Protein AF-A0A7X7JVY1-F1 (afdb_monomer_lite)

Structure (mmCIF, N/CA/C/O backbone):
data_AF-A0A7X7JVY1-F1
#
_entry.id   AF-A0A7X7JVY1-F1
#
loop_
_atom_site.group_PDB
_atom_site.id
_atom_site.type_symbol
_atom_site.label_atom_id
_atom_site.label_alt_id
_atom_site.label_comp_id
_atom_site.label_asym_id
_atom_site.label_entity_id
_atom_site.label_seq_id
_atom_site.pdbx_PDB_ins_code
_atom_site.Cartn_x
_atom_site.Cartn_y
_atom_site.Cartn_z
_atom_site.occupancy
_atom_site.B_iso_or_equiv
_atom_site.auth_seq_id
_atom_site.auth_comp_id
_atom_site.auth_asym_id
_atom_site.auth_atom_id
_atom_site.pdbx_PDB_model_num
ATOM 1 N N . GLY A 1 1 ? -0.517 3.832 10.260 1.00 40.47 1 GLY A N 1
ATOM 2 C CA . GLY A 1 1 ? 0.066 2.645 9.622 1.00 40.47 1 GLY A CA 1
ATOM 3 C C . GLY A 1 1 ? 1.348 3.007 8.908 1.00 40.47 1 GLY A C 1
ATOM 4 O O . GLY A 1 1 ? 1.269 3.606 7.852 1.00 40.47 1 GLY A O 1
ATOM 5 N N . ILE A 1 2 ? 2.499 2.665 9.489 1.00 31.34 2 ILE A N 1
ATOM 6 C CA . ILE A 1 2 ? 3.766 2.409 8.788 1.00 31.34 2 ILE A CA 1
ATOM 7 C C . ILE A 1 2 ? 4.449 1.320 9.622 1.00 31.34 2 ILE A C 1
ATOM 9 O O . ILE A 1 2 ? 4.746 1.550 10.792 1.00 31.34 2 ILE A O 1
ATOM 13 N N . VAL A 1 3 ? 4.689 0.136 9.056 1.00 37.19 3 VAL A N 1
ATOM 14 C CA . VAL A 1 3 ? 5.608 -0.836 9.668 1.00 37.19 3 VAL A CA 1
ATOM 15 C C . VAL A 1 3 ? 7.015 -0.399 9.269 1.00 37.19 3 VAL A C 1
ATOM 17 O O . VAL A 1 3 ? 7.522 -0.791 8.224 1.00 37.19 3 VAL A O 1
ATOM 20 N N . SER A 1 4 ? 7.607 0.518 10.041 1.00 38.03 4 SER A N 1
ATOM 21 C CA . SER A 1 4 ? 8.815 1.248 9.621 1.00 38.03 4 SER A CA 1
ATOM 22 C C . SER A 1 4 ? 10.142 0.557 9.955 1.00 38.03 4 SER A C 1
ATOM 24 O O . SER A 1 4 ? 11.195 1.164 9.769 1.00 38.03 4 SER A O 1
ATOM 26 N N . SER A 1 5 ? 10.167 -0.680 10.462 1.00 35.66 5 SER A N 1
ATOM 27 C CA . SER A 1 5 ? 11.439 -1.406 10.581 1.00 35.66 5 SER A CA 1
ATOM 28 C C . SER A 1 5 ? 11.255 -2.916 10.675 1.00 35.66 5 SER A C 1
ATOM 30 O O . SER A 1 5 ? 10.315 -3.413 11.294 1.00 35.66 5 SER A O 1
ATOM 32 N N . GLY A 1 6 ? 12.177 -3.643 10.043 1.00 38.41 6 GLY A N 1
ATOM 33 C CA . GLY A 1 6 ? 12.124 -5.081 9.783 1.00 38.41 6 GLY A CA 1
ATOM 34 C C . GLY A 1 6 ? 12.185 -6.029 10.986 1.00 38.41 6 GLY A C 1
ATOM 35 O O . GLY A 1 6 ? 12.577 -7.174 10.784 1.00 38.41 6 GLY A O 1
ATOM 36 N N . THR A 1 7 ? 11.811 -5.628 12.205 1.00 37.91 7 THR A N 1
ATOM 37 C CA . THR A 1 7 ? 11.879 -6.527 13.376 1.00 37.91 7 THR A CA 1
ATOM 38 C C . THR A 1 7 ? 10.780 -6.389 14.434 1.00 37.91 7 THR A C 1
ATOM 40 O O . THR A 1 7 ? 10.932 -7.000 15.483 1.00 37.91 7 THR A O 1
ATOM 43 N N . SER A 1 8 ? 9.666 -5.683 14.209 1.00 37.69 8 SER A N 1
ATOM 44 C CA . SER A 1 8 ? 8.437 -5.930 14.992 1.00 37.69 8 SER A CA 1
ATOM 45 C C . SER A 1 8 ? 7.241 -5.175 14.411 1.00 37.69 8 SER A C 1
ATOM 47 O O . SER A 1 8 ? 7.249 -3.948 14.407 1.00 37.69 8 SER A O 1
ATOM 49 N N . SER A 1 9 ? 6.178 -5.879 14.007 1.00 41.97 9 SER A N 1
ATOM 50 C CA . SER A 1 9 ? 4.822 -5.336 14.162 1.00 41.97 9 SER A CA 1
ATOM 51 C C . SER A 1 9 ? 4.471 -5.531 15.633 1.00 41.97 9 SER A C 1
ATOM 53 O O . SER A 1 9 ? 3.833 -6.499 16.019 1.00 41.97 9 SER A O 1
ATOM 55 N N . LYS A 1 10 ? 5.040 -4.694 16.497 1.00 49.25 10 LYS A N 1
ATOM 56 C CA . LYS A 1 10 ? 4.430 -4.465 17.799 1.00 49.25 10 LYS A CA 1
ATOM 57 C C . LYS A 1 10 ? 3.834 -3.083 17.680 1.00 49.25 10 LYS A C 1
ATOM 59 O O . LYS A 1 10 ? 4.540 -2.139 17.321 1.00 49.25 10 LYS A O 1
ATOM 64 N N . GLN A 1 11 ? 2.518 -3.012 17.854 1.00 55.94 11 GLN A N 1
ATOM 65 C CA . GLN A 1 11 ? 1.847 -1.749 18.123 1.00 55.94 11 GLN A CA 1
ATOM 66 C C . GLN A 1 11 ? 2.699 -1.023 19.172 1.00 55.94 11 GLN A C 1
ATOM 68 O O . GLN A 1 11 ? 3.235 -1.668 20.072 1.00 55.94 11 GLN A O 1
ATOM 73 N N . LEU A 1 12 ? 2.958 0.267 18.972 1.00 59.03 12 LEU A N 1
ATOM 74 C CA . LEU A 1 12 ? 3.752 1.016 19.940 1.00 59.03 12 LEU A CA 1
ATOM 75 C C . LEU A 1 12 ? 3.022 0.951 21.280 1.00 59.03 12 LEU A C 1
ATOM 77 O O . LEU A 1 12 ? 1.842 1.295 21.328 1.00 59.03 12 LEU A O 1
ATOM 81 N N . ASP A 1 13 ? 3.709 0.503 22.330 1.00 63.97 13 ASP A N 1
ATOM 82 C CA . ASP A 1 13 ? 3.093 0.361 23.651 1.00 63.97 13 ASP A CA 1
ATOM 83 C C . ASP A 1 13 ? 2.737 1.744 24.233 1.00 63.97 13 ASP A C 1
ATOM 85 O O . ASP A 1 13 ? 1.763 1.886 24.968 1.00 63.97 13 ASP A O 1
ATOM 89 N N . LYS A 1 14 ? 3.502 2.781 23.859 1.00 67.69 14 LYS A N 1
ATOM 90 C CA . LYS A 1 14 ? 3.282 4.192 24.212 1.00 67.69 14 LYS A CA 1
ATOM 91 C C . LYS A 1 14 ? 3.732 5.147 23.110 1.00 67.69 14 LYS A C 1
ATOM 93 O O . LYS A 1 14 ? 4.577 4.813 22.281 1.00 67.69 14 LYS A O 1
ATOM 98 N N . GLU A 1 15 ? 3.225 6.380 23.142 1.00 67.75 15 GLU A N 1
ATOM 99 C CA . GLU A 1 15 ? 3.558 7.424 22.156 1.00 67.75 15 GLU A CA 1
ATOM 100 C C . GLU A 1 15 ? 5.070 7.708 22.089 1.00 67.75 15 GLU A C 1
ATOM 102 O O . GLU A 1 15 ? 5.623 7.865 21.004 1.00 67.75 15 GLU A O 1
ATOM 107 N N . THR A 1 16 ? 5.769 7.687 23.228 1.00 71.50 16 THR A N 1
ATOM 108 C CA . THR A 1 16 ? 7.225 7.928 23.290 1.00 71.50 16 THR A CA 1
ATOM 109 C C . THR A 1 16 ? 8.072 6.809 22.681 1.00 71.50 16 THR A C 1
ATOM 111 O O . THR A 1 16 ? 9.245 7.035 22.381 1.00 71.50 16 THR A O 1
ATOM 114 N N . ASP A 1 17 ? 7.492 5.630 22.435 1.00 69.62 17 ASP A N 1
ATOM 115 C CA . ASP A 1 17 ? 8.165 4.552 21.706 1.00 69.62 17 ASP A CA 1
ATOM 116 C C . ASP A 1 17 ? 8.138 4.790 20.190 1.00 69.62 17 ASP A C 1
ATOM 118 O O . ASP A 1 17 ? 8.864 4.121 19.441 1.00 69.62 17 ASP A O 1
ATOM 122 N N . ALA A 1 18 ? 7.331 5.754 19.719 1.00 66.81 18 ALA A N 1
ATOM 123 C CA . ALA A 1 18 ? 7.342 6.185 18.334 1.00 66.81 18 ALA A CA 1
ATOM 124 C C . ALA A 1 18 ? 8.740 6.691 17.982 1.00 66.81 18 ALA A C 1
ATOM 126 O O . ALA A 1 18 ? 9.189 7.761 18.398 1.00 66.81 18 ALA A O 1
ATOM 127 N N . ARG A 1 19 ? 9.456 5.905 17.178 1.00 65.38 19 ARG A N 1
ATOM 128 C CA . ARG A 1 19 ? 10.734 6.346 16.634 1.00 65.38 19 ARG A CA 1
ATOM 129 C C . ARG A 1 19 ? 10.488 7.520 15.704 1.00 65.38 19 ARG A C 1
ATOM 131 O O . ARG A 1 19 ? 9.513 7.535 14.955 1.00 65.38 19 ARG A O 1
ATOM 138 N N . PHE A 1 20 ? 11.420 8.467 15.719 1.00 66.12 20 PHE A N 1
ATOM 139 C CA . PHE A 1 20 ? 11.439 9.555 14.755 1.00 66.12 20 PHE A CA 1
ATOM 140 C C . PHE A 1 20 ? 11.350 8.972 13.340 1.00 66.12 20 PHE A C 1
ATOM 142 O O . PHE A 1 20 ? 12.279 8.306 12.874 1.00 66.12 20 PHE A O 1
ATOM 149 N N . VAL A 1 21 ? 10.218 9.196 12.667 1.00 61.41 21 VAL A N 1
ATOM 150 C CA . VAL A 1 21 ? 10.079 8.891 11.245 1.00 61.41 21 VAL A CA 1
ATOM 151 C C . VAL A 1 21 ? 11.003 9.869 10.540 1.00 61.41 21 VAL A C 1
ATOM 153 O O . VAL A 1 21 ? 10.726 11.065 10.476 1.00 61.41 21 VAL A O 1
ATOM 156 N N . GLY A 1 22 ? 12.164 9.368 10.118 1.00 57.94 22 GLY A N 1
ATOM 157 C CA . GLY A 1 22 ? 13.239 10.188 9.587 1.00 57.94 22 GLY A CA 1
ATOM 158 C C . GLY A 1 22 ? 12.740 11.051 8.438 1.00 57.94 22 GLY A C 1
ATOM 159 O O . GLY A 1 22 ? 12.529 10.538 7.343 1.00 57.94 22 GLY A O 1
ATOM 160 N N . TYR A 1 23 ? 12.606 12.359 8.666 1.00 58.75 23 TYR A N 1
ATOM 161 C CA . TYR A 1 23 ? 12.267 13.336 7.624 1.00 58.75 23 TYR A CA 1
ATOM 162 C C . TYR A 1 23 ? 13.183 13.174 6.395 1.00 58.75 23 TYR A C 1
ATOM 164 O O . TYR A 1 23 ? 12.730 13.225 5.258 1.00 58.75 23 TYR A O 1
ATOM 172 N N . PHE A 1 24 ? 14.461 12.847 6.621 1.00 63.84 24 PHE A N 1
ATOM 173 C CA . PHE A 1 24 ? 15.427 12.533 5.565 1.00 63.84 24 PHE A CA 1
ATOM 174 C C . PHE A 1 24 ? 15.115 11.263 4.761 1.00 63.84 24 PHE A C 1
ATOM 176 O O . PHE A 1 24 ? 15.440 11.219 3.581 1.00 63.84 24 PHE A O 1
ATOM 183 N N . GLY A 1 25 ? 14.488 10.248 5.361 1.00 70.31 25 GLY A N 1
ATOM 184 C CA . GLY A 1 25 ? 14.064 9.037 4.652 1.00 70.31 25 GLY A CA 1
ATOM 185 C C . GLY A 1 25 ? 12.946 9.338 3.657 1.00 70.31 25 GLY A C 1
ATOM 186 O O . GLY A 1 25 ? 13.073 9.014 2.482 1.00 70.31 25 GLY A O 1
ATOM 187 N N . ALA A 1 26 ? 11.918 10.070 4.100 1.00 71.56 26 ALA A N 1
ATOM 188 C CA . ALA A 1 26 ? 10.836 10.533 3.227 1.00 71.56 26 ALA A CA 1
ATOM 189 C C . ALA A 1 26 ? 11.346 11.475 2.119 1.00 71.56 26 ALA A C 1
ATOM 191 O O . ALA A 1 26 ? 10.926 11.374 0.968 1.00 71.56 26 ALA A O 1
ATOM 192 N N . VAL A 1 27 ? 12.299 12.361 2.437 1.00 79.19 27 VAL A N 1
ATOM 193 C CA . VAL A 1 27 ? 12.978 13.196 1.432 1.00 79.19 27 VAL A CA 1
ATOM 194 C C . VAL A 1 27 ? 13.776 12.336 0.446 1.00 79.19 27 VAL A C 1
ATOM 196 O O . VAL A 1 27 ? 13.723 12.595 -0.751 1.00 79.19 27 VAL A O 1
ATOM 199 N N . GLY A 1 28 ? 14.480 11.301 0.911 1.00 80.38 28 GLY A N 1
ATOM 200 C CA . GLY A 1 28 ? 15.222 10.367 0.059 1.00 80.38 28 GLY A CA 1
ATOM 201 C C . GLY A 1 28 ? 14.322 9.607 -0.919 1.00 80.38 28 GLY A C 1
ATOM 202 O O . GLY A 1 28 ? 14.618 9.559 -2.112 1.00 80.38 28 GLY A O 1
ATOM 203 N N . GLU A 1 29 ? 13.187 9.086 -0.448 1.00 78.25 29 GLU A N 1
ATOM 204 C CA . GLU A 1 29 ? 12.165 8.469 -1.306 1.00 78.25 29 GLU A CA 1
ATOM 205 C C . GLU A 1 29 ? 11.572 9.481 -2.300 1.00 78.25 29 GLU A C 1
ATOM 207 O O . GLU A 1 29 ? 11.398 9.173 -3.482 1.00 78.25 29 GLU A O 1
ATOM 212 N N . GLY A 1 30 ? 11.338 10.721 -1.859 1.00 82.88 30 GLY A N 1
ATOM 213 C CA . GLY A 1 30 ? 10.898 11.817 -2.723 1.00 82.88 30 GLY A CA 1
ATOM 214 C C . GLY A 1 30 ? 11.905 12.161 -3.825 1.00 82.88 30 GLY A C 1
ATOM 215 O O . GLY A 1 30 ? 11.515 12.370 -4.974 1.00 82.88 30 GLY A O 1
ATOM 216 N N . LEU A 1 31 ? 13.204 12.163 -3.514 1.00 86.38 31 LEU A N 1
ATOM 217 C CA . LEU A 1 31 ? 14.273 12.380 -4.494 1.00 86.38 31 LEU A CA 1
ATOM 218 C C . LEU A 1 31 ? 14.367 11.233 -5.503 1.00 86.38 31 LEU A C 1
ATOM 220 O O . LEU A 1 31 ? 14.551 11.490 -6.693 1.00 86.38 31 LEU A O 1
ATOM 224 N N . LEU A 1 32 ? 14.197 9.983 -5.059 1.00 86.12 32 LEU A N 1
ATOM 225 C CA . LEU A 1 32 ? 14.128 8.829 -5.959 1.00 86.12 32 LEU A CA 1
ATOM 226 C C . LEU A 1 32 ? 12.926 8.939 -6.907 1.00 86.12 32 LEU A C 1
ATOM 228 O O . LEU A 1 32 ? 13.068 8.698 -8.107 1.00 86.12 32 LEU A O 1
ATOM 232 N N . SER A 1 33 ? 11.762 9.343 -6.392 1.00 88.31 33 SER A N 1
ATOM 233 C CA . SER A 1 33 ? 10.562 9.581 -7.201 1.00 88.31 33 SER A CA 1
ATOM 234 C C . SER A 1 33 ? 10.798 10.672 -8.248 1.00 88.31 33 SER A C 1
ATOM 236 O O . SER A 1 33 ? 10.562 10.457 -9.437 1.00 88.31 33 SER A O 1
ATOM 238 N N . LEU A 1 34 ? 11.375 11.807 -7.842 1.00 90.44 34 LEU A N 1
ATOM 239 C CA . LEU A 1 34 ? 11.730 12.890 -8.757 1.00 90.44 34 LEU A CA 1
ATOM 240 C C . LEU A 1 34 ? 12.714 12.423 -9.841 1.00 90.44 34 LEU A C 1
ATOM 242 O O . LEU A 1 34 ? 12.491 12.674 -11.024 1.00 90.44 34 LEU A O 1
ATOM 246 N N . GLY A 1 35 ? 13.776 11.711 -9.456 1.00 89.75 35 GLY A N 1
ATOM 247 C CA . GLY A 1 35 ? 14.746 11.146 -10.396 1.00 89.75 35 GLY A CA 1
ATOM 248 C C . GLY A 1 35 ? 14.112 10.152 -11.370 1.00 89.75 35 GLY A C 1
ATOM 249 O O . GLY A 1 35 ? 14.422 10.172 -12.559 1.00 89.75 35 GLY A O 1
ATOM 250 N N . THR A 1 36 ? 13.166 9.341 -10.891 1.00 90.25 36 THR A N 1
ATOM 251 C CA . THR A 1 36 ? 12.394 8.410 -11.723 1.00 90.25 36 THR A CA 1
ATOM 252 C C . THR A 1 36 ? 11.567 9.162 -12.757 1.00 90.25 36 THR A C 1
ATOM 254 O O . THR A 1 36 ? 11.654 8.829 -13.934 1.00 90.25 36 THR A O 1
ATOM 257 N N . ILE A 1 37 ? 10.838 10.211 -12.358 1.00 90.56 37 ILE A N 1
ATOM 258 C CA . ILE A 1 37 ? 10.048 11.053 -13.273 1.00 90.56 37 ILE A CA 1
ATOM 259 C C . ILE A 1 37 ? 10.946 11.677 -14.348 1.00 90.56 37 ILE A C 1
ATOM 261 O O . ILE A 1 37 ? 10.614 11.633 -15.532 1.00 90.56 37 ILE A O 1
ATOM 265 N N . LEU A 1 38 ? 12.103 12.217 -13.957 1.00 90.56 38 LEU A N 1
ATOM 266 C CA . LEU A 1 38 ? 13.062 12.790 -14.903 1.00 90.56 38 LEU A CA 1
ATOM 267 C C . LEU A 1 38 ? 13.581 11.741 -15.894 1.00 90.56 38 LEU A C 1
ATOM 269 O O . LEU A 1 38 ? 13.617 12.012 -17.093 1.00 90.56 38 LEU A O 1
ATOM 273 N N . ALA A 1 39 ? 13.929 10.544 -15.417 1.00 90.75 39 ALA A N 1
ATOM 274 C CA . ALA A 1 39 ? 14.386 9.444 -16.259 1.00 90.75 39 ALA A CA 1
ATOM 275 C C . ALA A 1 39 ? 13.321 9.024 -17.281 1.00 90.75 39 ALA A C 1
ATOM 277 O O . ALA A 1 39 ? 13.615 8.958 -18.472 1.00 90.75 39 ALA A O 1
ATOM 278 N N . VAL A 1 40 ? 12.083 8.793 -16.840 1.00 90.44 40 VAL A N 1
ATOM 279 C CA . VAL A 1 40 ? 11.025 8.235 -17.697 1.00 90.44 40 VAL A CA 1
ATOM 280 C C . VAL A 1 40 ? 10.369 9.263 -18.622 1.00 90.44 40 VAL A C 1
ATOM 282 O O . VAL A 1 40 ? 9.922 8.908 -19.709 1.00 90.44 40 VAL A O 1
ATOM 285 N N . ALA A 1 41 ? 10.321 10.539 -18.226 1.00 86.94 41 ALA A N 1
ATOM 286 C CA . ALA A 1 41 ? 9.726 11.599 -19.039 1.00 86.94 41 ALA A CA 1
ATOM 287 C C . ALA A 1 41 ? 10.775 12.367 -19.856 1.00 86.94 41 ALA A C 1
ATOM 289 O O . ALA A 1 41 ? 10.629 12.529 -21.065 1.00 86.94 41 ALA A O 1
ATOM 290 N N . GLY A 1 42 ? 11.841 12.839 -19.204 1.00 85.06 42 GLY A N 1
ATOM 291 C CA . GLY A 1 42 ? 12.869 13.673 -19.833 1.00 85.06 42 GLY A CA 1
ATOM 292 C C . GLY A 1 42 ? 13.968 12.872 -20.531 1.00 85.06 42 GLY A C 1
ATOM 293 O O . GLY A 1 42 ? 14.457 13.277 -21.585 1.00 85.06 42 GLY A O 1
ATOM 294 N N . GLY A 1 43 ? 14.333 11.711 -19.984 1.00 85.31 43 GLY A N 1
ATOM 295 C CA . GLY A 1 43 ? 15.453 10.903 -20.472 1.00 85.31 43 GLY A CA 1
ATOM 296 C C . GLY A 1 43 ? 15.257 10.271 -21.853 1.00 85.31 43 GLY A C 1
ATOM 297 O O . GLY A 1 43 ? 16.230 9.883 -22.497 1.00 85.31 43 GLY A O 1
ATOM 298 N N . LEU A 1 44 ? 14.021 10.204 -22.359 1.00 85.19 44 LEU A N 1
ATOM 299 C CA . LEU A 1 44 ? 13.728 9.658 -23.691 1.00 85.19 44 LEU A CA 1
ATOM 300 C C . LEU A 1 44 ? 14.137 10.602 -24.835 1.00 85.19 44 LEU A C 1
ATOM 302 O O . LEU A 1 44 ? 14.301 10.153 -25.972 1.00 85.19 44 LEU A O 1
ATOM 306 N N . GLY A 1 45 ? 14.356 11.889 -24.543 1.00 83.00 45 GLY A N 1
ATOM 307 C CA . GLY A 1 45 ? 14.989 12.861 -25.442 1.00 83.00 45 GLY A CA 1
ATOM 308 C C . GLY A 1 45 ? 14.149 13.347 -26.630 1.00 83.00 45 GLY A C 1
ATOM 309 O O . GLY A 1 45 ? 14.529 14.319 -27.275 1.00 83.00 45 GLY A O 1
ATOM 310 N N . SER A 1 46 ? 13.009 12.719 -26.936 1.00 87.06 46 SER A N 1
ATOM 311 C CA . SER A 1 46 ? 12.075 13.199 -27.961 1.00 87.06 46 SER A CA 1
ATOM 312 C C . SER A 1 46 ? 10.645 12.737 -27.692 1.00 87.06 46 SER A C 1
ATOM 314 O O . SER A 1 46 ? 10.429 11.674 -27.109 1.00 87.06 46 SER A O 1
ATOM 316 N N . VAL A 1 47 ? 9.674 13.515 -28.180 1.00 87.56 47 VAL A N 1
ATOM 317 C CA . VAL A 1 47 ? 8.244 13.174 -28.096 1.00 87.56 47 VAL A CA 1
ATOM 318 C C . VAL A 1 47 ? 7.933 11.899 -28.884 1.00 87.56 47 VAL A C 1
ATOM 320 O O . VAL A 1 47 ? 7.250 11.028 -28.367 1.00 87.56 47 VAL A O 1
ATOM 323 N N . ALA A 1 48 ? 8.516 11.727 -30.074 1.00 90.19 48 ALA A N 1
ATOM 324 C CA . ALA A 1 48 ? 8.304 10.528 -30.889 1.00 90.19 48 ALA A CA 1
ATOM 325 C C . ALA A 1 48 ? 8.720 9.237 -30.160 1.00 90.19 48 ALA A C 1
ATOM 327 O O . ALA A 1 48 ? 8.001 8.243 -30.183 1.00 90.19 48 ALA A O 1
ATOM 328 N N . ARG A 1 49 ? 9.864 9.255 -29.458 1.00 86.56 49 ARG A N 1
ATOM 329 C CA . ARG A 1 49 ? 10.306 8.102 -28.656 1.00 86.56 49 ARG A CA 1
ATOM 330 C C . ARG A 1 49 ? 9.409 7.880 -27.442 1.00 86.56 49 ARG A C 1
ATOM 332 O O . ARG A 1 49 ? 9.155 6.738 -27.075 1.00 86.56 49 ARG A O 1
ATOM 339 N N . TRP A 1 50 ? 8.945 8.960 -26.819 1.00 88.56 50 TRP A N 1
ATOM 340 C CA . TRP A 1 50 ? 7.991 8.875 -25.720 1.00 88.56 50 TRP A CA 1
ATOM 341 C C . TRP A 1 50 ? 6.686 8.199 -26.168 1.00 88.56 50 TRP A C 1
ATOM 343 O O . TRP A 1 50 ? 6.231 7.283 -25.495 1.00 88.56 50 TRP A O 1
ATOM 353 N N . GLU A 1 51 ? 6.144 8.562 -27.333 1.00 90.12 51 GLU A N 1
ATOM 354 C CA . GLU A 1 51 ? 4.933 7.947 -27.905 1.00 90.12 51 GLU A CA 1
ATOM 355 C C . GLU A 1 51 ? 5.132 6.470 -28.274 1.00 90.12 51 GLU A C 1
ATOM 357 O O . GLU A 1 51 ? 4.218 5.664 -28.116 1.00 90.12 51 GLU A O 1
ATOM 362 N N . GLU A 1 52 ? 6.330 6.092 -28.723 1.00 88.75 52 GLU A N 1
ATOM 363 C CA . GLU A 1 52 ? 6.670 4.694 -29.006 1.00 88.75 52 GLU A CA 1
ATOM 364 C C . GLU A 1 52 ? 6.678 3.845 -27.723 1.00 88.75 52 GLU A C 1
ATOM 366 O O . GLU A 1 52 ? 6.073 2.772 -27.667 1.00 88.75 52 GLU A O 1
ATOM 371 N N . VAL A 1 53 ? 7.333 4.348 -26.671 1.00 87.81 53 VAL A N 1
ATOM 372 C CA . VAL A 1 53 ? 7.464 3.663 -25.376 1.00 87.81 53 VAL A CA 1
ATOM 373 C C . VAL A 1 53 ? 6.132 3.626 -24.620 1.00 87.81 53 VAL A C 1
ATOM 375 O O . VAL A 1 53 ? 5.793 2.601 -24.030 1.00 87.81 53 VAL A O 1
ATOM 378 N N . TYR A 1 54 ? 5.366 4.716 -24.652 1.00 90.69 54 TYR A N 1
ATOM 379 C CA . TYR A 1 54 ? 4.086 4.880 -23.953 1.00 90.69 54 TYR A CA 1
ATOM 380 C C . TYR A 1 54 ? 2.889 4.807 -24.900 1.00 90.69 54 TYR A C 1
ATOM 382 O O . TYR A 1 54 ? 1.912 5.539 -24.757 1.00 90.69 54 TYR A O 1
ATOM 390 N N . SER A 1 55 ? 2.948 3.879 -25.851 1.00 88.56 55 SER A N 1
ATOM 391 C CA . SER A 1 55 ? 1.878 3.655 -26.828 1.00 88.56 55 SER A CA 1
ATOM 392 C C . SER A 1 55 ? 0.568 3.151 -26.206 1.00 88.56 55 SER A C 1
ATOM 394 O O . SER A 1 55 ? -0.500 3.323 -26.792 1.00 88.56 55 SER A O 1
ATOM 396 N N . ALA A 1 56 ? 0.625 2.551 -25.012 1.00 83.94 56 ALA A N 1
ATOM 397 C CA . ALA A 1 56 ? -0.542 2.103 -24.259 1.00 83.94 56 ALA A CA 1
ATOM 398 C C . ALA A 1 56 ? -0.331 2.225 -22.743 1.00 83.94 56 ALA A C 1
ATOM 400 O O . ALA A 1 56 ? 0.796 2.262 -22.242 1.00 83.94 56 ALA A O 1
ATOM 401 N N . PHE A 1 57 ? -1.437 2.244 -21.995 1.00 77.88 57 PHE A N 1
ATOM 402 C CA . PHE A 1 57 ? -1.400 2.235 -20.534 1.00 77.88 57 PHE A CA 1
ATOM 403 C C . PHE A 1 57 ? -0.671 0.987 -20.009 1.00 77.88 57 PHE A C 1
ATOM 405 O O . PHE A 1 57 ? -0.91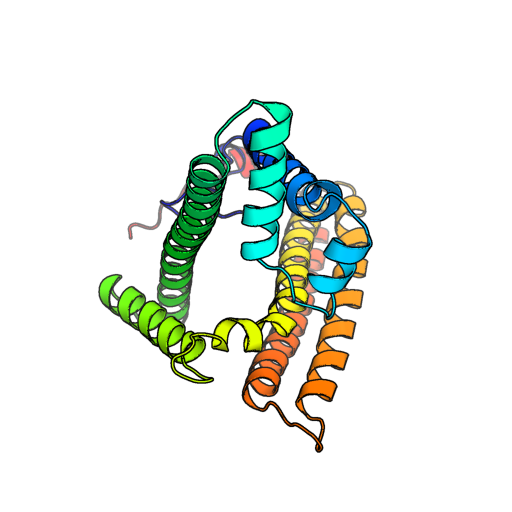9 -0.126 -20.468 1.00 77.88 57 PHE A O 1
ATOM 412 N N . GLY A 1 58 ? 0.233 1.180 -19.044 1.00 75.12 58 GLY A N 1
ATOM 413 C CA . GLY A 1 58 ? 1.046 0.106 -18.460 1.00 75.12 58 GLY A CA 1
ATOM 414 C C . GLY A 1 58 ? 2.340 -0.224 -19.217 1.00 75.12 58 GLY A C 1
ATOM 415 O O . GLY A 1 58 ? 3.096 -1.075 -18.753 1.00 75.12 58 GLY A O 1
ATOM 416 N N . GLN A 1 59 ? 2.627 0.446 -20.340 1.00 80.44 59 GLN A N 1
ATOM 417 C CA . GLN A 1 59 ? 3.878 0.272 -21.088 1.00 80.44 59 GLN A CA 1
ATOM 418 C C . GLN A 1 59 ? 5.046 1.098 -20.514 1.00 80.44 59 GLN A C 1
ATOM 420 O O . GLN A 1 59 ? 4.875 1.967 -19.656 1.00 80.44 59 GLN A O 1
ATOM 425 N N . GLY A 1 60 ? 6.265 0.794 -20.964 1.00 81.50 60 GLY A N 1
ATOM 426 C CA . GLY A 1 60 ? 7.508 1.451 -20.549 1.00 81.50 60 GLY A CA 1
ATOM 427 C C . GLY A 1 60 ? 8.159 0.814 -19.319 1.00 81.50 60 GLY A C 1
ATOM 428 O O . GLY A 1 60 ? 9.303 0.368 -19.402 1.00 81.50 60 GLY A O 1
ATOM 429 N N . GLY A 1 61 ? 7.431 0.704 -18.204 1.00 85.19 61 GLY A N 1
ATOM 430 C CA . GLY A 1 61 ? 7.870 -0.005 -16.992 1.00 85.19 61 GLY A CA 1
ATOM 431 C C . GLY A 1 61 ? 9.323 0.277 -16.567 1.00 85.19 61 GLY A C 1
ATOM 432 O O . GLY A 1 61 ? 9.821 1.399 -16.665 1.00 85.19 61 GLY A O 1
ATOM 433 N N . VAL A 1 62 ? 10.027 -0.767 -16.112 1.00 87.31 62 VAL A N 1
ATOM 434 C CA . VAL A 1 62 ? 11.446 -0.676 -15.709 1.00 87.31 62 VAL A CA 1
ATOM 435 C C . VAL A 1 62 ? 12.359 -0.358 -16.899 1.00 87.31 62 VAL A C 1
ATOM 437 O O . VAL A 1 62 ? 13.358 0.337 -16.735 1.00 87.31 62 VAL A O 1
ATOM 440 N N . ASN A 1 63 ? 12.012 -0.805 -18.107 1.00 87.50 63 ASN A N 1
ATOM 441 C CA . ASN A 1 63 ? 12.839 -0.583 -19.295 1.00 87.50 63 ASN A CA 1
ATOM 442 C C . ASN A 1 63 ? 12.947 0.904 -19.648 1.00 87.50 63 ASN A C 1
ATOM 444 O O . ASN A 1 63 ? 14.047 1.387 -19.902 1.00 87.50 63 ASN A O 1
ATOM 448 N N . ALA A 1 64 ? 11.840 1.647 -19.591 1.00 90.50 64 ALA A N 1
ATOM 449 C CA . ALA A 1 64 ? 11.830 3.089 -19.826 1.00 90.50 64 ALA A CA 1
ATOM 450 C C . ALA A 1 64 ? 12.662 3.845 -18.782 1.00 90.50 64 ALA A C 1
ATOM 452 O O . ALA A 1 64 ? 13.370 4.792 -19.118 1.00 90.50 64 ALA A O 1
ATOM 453 N N . PHE A 1 65 ? 12.622 3.392 -17.526 1.00 91.44 65 PHE A N 1
ATOM 454 C CA . PHE A 1 65 ? 13.450 3.946 -16.458 1.00 91.44 65 PHE A CA 1
ATOM 455 C C . PHE A 1 65 ? 14.948 3.730 -16.720 1.00 91.44 65 PHE A C 1
ATOM 457 O O . PHE A 1 65 ? 15.735 4.671 -16.615 1.00 91.44 65 PHE A O 1
ATOM 464 N N . VAL A 1 66 ? 15.341 2.513 -17.105 1.00 91.81 66 VAL A N 1
ATOM 465 C CA . VAL A 1 66 ? 16.741 2.168 -17.392 1.00 91.81 66 VAL A CA 1
ATOM 466 C C . VAL A 1 66 ? 17.246 2.872 -18.653 1.00 91.81 66 VAL A C 1
ATOM 468 O O . VAL A 1 66 ? 18.345 3.421 -18.638 1.00 91.81 66 VAL A O 1
ATOM 471 N N . GLU A 1 67 ? 16.453 2.898 -19.728 1.00 89.31 67 GLU A N 1
ATOM 472 C CA . GLU A 1 67 ? 16.817 3.564 -20.984 1.00 89.31 67 GLU A CA 1
ATOM 473 C C . GLU A 1 67 ? 16.932 5.080 -20.790 1.00 89.31 67 GLU A C 1
ATOM 475 O O . GLU A 1 67 ? 17.965 5.675 -21.105 1.00 89.31 67 GLU A O 1
ATOM 480 N N . GLY A 1 68 ? 15.888 5.709 -20.247 1.00 90.19 68 GLY A N 1
ATOM 481 C CA . GLY A 1 68 ? 15.841 7.155 -20.076 1.00 90.19 68 GLY A CA 1
ATOM 482 C C . GLY A 1 68 ? 16.843 7.655 -19.037 1.00 90.19 68 GLY A C 1
ATOM 483 O O . GLY A 1 68 ? 17.581 8.607 -19.289 1.00 90.19 68 GLY A O 1
ATOM 484 N N . GLY A 1 69 ? 16.956 6.972 -17.896 1.00 90.88 69 GLY A N 1
ATOM 485 C CA . GLY A 1 69 ? 17.968 7.298 -16.896 1.00 90.88 69 GLY A CA 1
ATOM 486 C C . GLY A 1 69 ? 19.387 7.051 -17.414 1.00 90.88 69 GLY A C 1
ATOM 487 O O . GLY A 1 69 ? 20.284 7.847 -17.140 1.00 90.88 69 GLY A O 1
ATOM 488 N N . GLY A 1 70 ? 19.588 5.999 -18.215 1.00 90.75 70 GLY A N 1
ATOM 489 C CA . GLY A 1 70 ? 20.880 5.675 -18.813 1.00 90.75 70 GLY A CA 1
ATOM 490 C C . GLY A 1 70 ? 21.396 6.801 -19.705 1.00 90.75 70 GLY A C 1
ATOM 491 O O . GLY A 1 70 ? 22.545 7.219 -19.566 1.00 90.75 70 GLY A O 1
ATOM 492 N N . ARG A 1 71 ? 20.513 7.356 -20.542 1.00 88.25 71 ARG A N 1
ATOM 493 C CA . ARG A 1 71 ? 20.806 8.519 -21.394 1.00 88.25 71 ARG A CA 1
ATOM 494 C C . ARG A 1 71 ? 21.089 9.781 -20.585 1.00 88.25 71 ARG A C 1
ATOM 496 O O . ARG A 1 71 ? 22.018 10.510 -20.918 1.00 88.25 71 ARG A O 1
ATOM 503 N N . LEU A 1 72 ? 20.334 10.034 -19.512 1.00 90.19 72 LEU A N 1
ATOM 504 C CA . LEU A 1 72 ? 20.596 11.180 -18.632 1.00 90.19 72 LEU A CA 1
ATOM 505 C C . LEU A 1 72 ? 21.964 11.082 -17.953 1.00 90.19 72 LEU A C 1
ATOM 507 O O . LEU A 1 72 ? 22.668 12.083 -17.855 1.00 90.19 72 LEU A O 1
ATOM 511 N N . MET A 1 73 ? 22.364 9.893 -17.500 1.00 90.25 73 MET A N 1
ATOM 512 C CA . MET A 1 73 ? 23.684 9.686 -16.899 1.00 90.25 73 MET A CA 1
ATOM 513 C C . MET A 1 73 ? 24.805 9.799 -17.937 1.00 90.25 73 MET A C 1
ATOM 515 O O . MET A 1 73 ? 25.848 10.390 -17.656 1.00 90.25 73 MET A O 1
ATOM 519 N N . GLU A 1 74 ? 24.585 9.289 -19.147 1.00 89.75 74 GLU A N 1
ATOM 520 C CA . GLU A 1 74 ? 25.541 9.415 -20.247 1.00 89.75 74 GLU A CA 1
ATOM 521 C C . GLU A 1 74 ? 25.757 10.874 -20.653 1.00 89.75 74 GLU A C 1
ATOM 523 O O . GLU A 1 74 ? 26.892 11.342 -20.697 1.00 89.75 74 GLU A O 1
ATOM 528 N N . GLN A 1 75 ? 24.679 11.623 -20.873 1.00 86.81 75 GLN A N 1
ATOM 529 C CA . GLN A 1 75 ? 24.758 13.019 -21.305 1.00 86.81 75 GLN A CA 1
ATOM 530 C C . GLN A 1 75 ? 25.143 13.974 -20.171 1.00 86.81 75 GLN A C 1
ATOM 532 O O . GLN A 1 75 ? 25.819 14.971 -20.410 1.00 86.81 75 GLN A O 1
ATOM 537 N N . GLY A 1 76 ? 24.704 13.694 -18.943 1.00 86.56 76 GLY A N 1
ATOM 538 C CA . GLY A 1 76 ? 24.898 14.579 -17.797 1.00 86.56 76 GLY A CA 1
ATOM 539 C C . GLY A 1 76 ? 26.271 14.445 -17.144 1.00 86.56 76 GLY A C 1
ATOM 540 O O . GLY A 1 76 ? 26.893 15.456 -16.826 1.00 86.56 76 GLY A O 1
ATOM 541 N N . ILE A 1 77 ? 26.746 13.212 -16.932 1.00 87.44 77 ILE A N 1
ATOM 542 C CA . ILE A 1 77 ? 27.996 12.941 -16.198 1.00 87.44 77 ILE A CA 1
ATOM 543 C C . ILE A 1 77 ? 29.022 12.130 -17.002 1.00 87.44 77 ILE A C 1
ATOM 545 O O . ILE A 1 77 ? 30.079 11.794 -16.472 1.00 87.44 77 ILE A O 1
ATOM 549 N N . GLY A 1 78 ? 28.747 11.834 -18.277 1.00 88.19 78 GLY A N 1
ATOM 550 C CA . GLY A 1 78 ? 29.698 11.181 -19.182 1.00 88.19 78 GLY A CA 1
ATOM 551 C C . GLY A 1 78 ? 29.890 9.684 -18.936 1.00 88.19 78 GLY A C 1
ATOM 552 O O . GLY A 1 78 ? 30.879 9.115 -19.399 1.00 88.19 78 GLY A O 1
ATOM 553 N N . LEU A 1 79 ? 28.991 9.032 -18.190 1.00 90.62 79 LEU A N 1
ATOM 554 C CA . LEU A 1 79 ? 29.082 7.590 -17.959 1.00 90.62 79 LEU A CA 1
ATOM 555 C C . LEU A 1 79 ? 28.674 6.805 -19.215 1.00 90.62 79 LEU A C 1
ATOM 557 O O . LEU A 1 79 ? 27.612 7.078 -19.771 1.00 90.62 79 LEU A O 1
ATOM 561 N N . PRO A 1 80 ? 29.440 5.781 -19.637 1.00 91.38 80 PRO A N 1
ATOM 562 C CA . PRO A 1 80 ? 29.069 4.966 -20.790 1.00 91.38 80 PRO A CA 1
ATOM 563 C C . PRO A 1 80 ? 27.660 4.378 -20.647 1.00 91.38 80 PRO A C 1
ATOM 565 O O . PRO A 1 80 ? 27.322 3.852 -19.583 1.00 91.38 80 PRO A O 1
ATOM 568 N N . ALA A 1 81 ? 26.868 4.392 -21.725 1.00 82.38 81 ALA A N 1
ATOM 569 C CA . ALA A 1 81 ? 25.483 3.909 -21.725 1.00 82.38 81 ALA A CA 1
ATOM 570 C C . ALA A 1 81 ? 25.315 2.506 -21.111 1.00 82.38 81 ALA A C 1
ATOM 572 O O . ALA A 1 81 ? 24.382 2.266 -20.346 1.00 82.38 81 ALA A O 1
ATOM 573 N N . SER A 1 82 ? 26.243 1.586 -21.395 1.00 87.44 82 SER A N 1
ATOM 574 C CA . SER A 1 82 ? 26.222 0.217 -20.862 1.00 87.44 82 SER A CA 1
ATOM 575 C C . SER A 1 82 ? 26.381 0.164 -19.339 1.00 87.44 82 SER A C 1
ATOM 577 O O . SER A 1 82 ? 25.709 -0.626 -18.671 1.00 87.44 82 SER A O 1
ATOM 579 N N . LEU A 1 83 ? 27.232 1.023 -18.774 1.00 90.50 83 LEU A N 1
ATOM 580 C CA . LEU A 1 83 ? 27.441 1.115 -17.333 1.00 90.50 83 LEU A CA 1
ATOM 581 C C . LEU A 1 83 ? 26.236 1.773 -16.656 1.00 90.50 83 LEU A C 1
ATOM 583 O O . LEU A 1 83 ? 25.728 1.237 -15.674 1.00 90.50 83 LEU A O 1
ATOM 587 N N . SER A 1 84 ? 25.735 2.876 -17.215 1.00 89.88 84 SER A N 1
ATOM 588 C CA . SER A 1 84 ? 24.549 3.578 -16.710 1.00 89.88 84 SER A CA 1
ATOM 589 C C . SER A 1 84 ? 23.319 2.664 -16.679 1.00 89.88 84 SER A C 1
ATOM 591 O O . SER A 1 84 ? 22.638 2.569 -15.656 1.00 89.88 84 SER A O 1
ATOM 593 N N . ALA A 1 85 ? 23.082 1.915 -17.761 1.00 87.19 85 ALA A N 1
ATOM 594 C CA . ALA A 1 85 ? 21.996 0.943 -17.837 1.00 87.19 85 ALA A CA 1
ATOM 595 C C . ALA A 1 85 ? 22.148 -0.178 -16.795 1.00 87.19 85 ALA A C 1
ATOM 597 O O . ALA A 1 85 ? 21.184 -0.524 -16.116 1.00 87.19 85 ALA A O 1
ATOM 598 N N . THR A 1 86 ? 23.362 -0.709 -16.613 1.00 90.56 86 THR A N 1
ATOM 599 C CA . THR A 1 86 ? 23.632 -1.760 -15.617 1.00 90.56 86 THR A CA 1
ATOM 600 C C . THR A 1 86 ? 23.367 -1.268 -14.194 1.00 90.56 86 THR A C 1
ATOM 602 O O . THR A 1 86 ? 22.731 -1.972 -13.409 1.00 90.56 86 THR A O 1
ATOM 605 N N . VAL A 1 87 ? 23.811 -0.053 -13.856 1.00 90.00 87 VAL A N 1
ATOM 606 C CA . VAL A 1 87 ? 23.603 0.544 -12.527 1.00 90.00 87 VAL A CA 1
ATOM 607 C C . VAL A 1 87 ? 22.115 0.754 -12.249 1.00 90.00 87 VAL A C 1
ATOM 609 O O . VAL A 1 87 ? 21.629 0.336 -11.199 1.00 90.00 87 VAL A O 1
ATOM 612 N N . LEU A 1 88 ? 21.373 1.339 -13.192 1.00 90.62 88 LEU A N 1
ATOM 613 C CA . LEU A 1 88 ? 19.943 1.607 -13.017 1.00 90.62 88 LEU A CA 1
ATOM 614 C C . LEU A 1 88 ? 19.102 0.331 -12.986 1.00 90.62 88 LEU A C 1
ATOM 616 O O . LEU A 1 88 ? 18.197 0.222 -12.159 1.00 90.62 88 LEU A O 1
ATOM 620 N N . ALA A 1 89 ? 19.422 -0.654 -13.828 1.00 91.06 89 ALA A N 1
ATOM 621 C CA . ALA A 1 89 ? 18.764 -1.956 -13.797 1.00 91.06 89 ALA A CA 1
ATOM 622 C C . ALA A 1 89 ? 19.021 -2.666 -12.462 1.00 91.06 89 ALA A C 1
ATOM 624 O O . ALA A 1 89 ? 18.087 -3.163 -11.835 1.00 91.06 89 ALA A O 1
ATOM 625 N N . THR A 1 90 ? 20.267 -2.647 -11.979 1.00 91.62 90 THR A N 1
ATOM 626 C CA . THR A 1 90 ? 20.618 -3.213 -10.669 1.00 91.62 90 THR A CA 1
ATOM 627 C C . THR A 1 90 ? 19.869 -2.499 -9.550 1.00 91.62 90 THR A C 1
ATOM 629 O O . THR A 1 90 ? 19.328 -3.157 -8.667 1.00 91.62 90 THR A O 1
ATOM 632 N N . MET A 1 91 ? 19.765 -1.169 -9.601 1.00 89.00 91 MET A N 1
ATOM 633 C CA . MET A 1 91 ? 18.995 -0.400 -8.624 1.00 89.00 91 MET A CA 1
ATOM 634 C C . MET A 1 91 ? 17.516 -0.809 -8.617 1.00 89.00 91 MET A C 1
ATOM 636 O O . MET A 1 91 ? 16.968 -1.062 -7.546 1.00 89.00 91 MET A O 1
ATOM 640 N N . ALA A 1 92 ? 16.884 -0.930 -9.788 1.00 87.50 92 ALA A N 1
ATOM 641 C CA . ALA A 1 92 ? 15.487 -1.350 -9.902 1.00 87.50 92 ALA A CA 1
ATOM 642 C C . ALA A 1 92 ? 15.264 -2.778 -9.371 1.00 87.50 92 ALA A C 1
ATOM 644 O O . ALA A 1 92 ? 14.316 -3.020 -8.622 1.00 87.50 92 ALA A O 1
ATOM 645 N N . VAL A 1 93 ? 16.164 -3.712 -9.699 1.00 89.50 93 VAL A N 1
ATOM 646 C CA . VAL A 1 93 ? 16.106 -5.102 -9.217 1.00 89.50 93 VAL A CA 1
ATOM 647 C C . VAL A 1 93 ? 16.311 -5.175 -7.705 1.00 89.50 93 VAL A C 1
ATOM 649 O O . VAL A 1 93 ? 15.556 -5.865 -7.025 1.00 89.50 93 VAL A O 1
ATOM 652 N N . LEU A 1 94 ? 17.291 -4.454 -7.154 1.00 89.69 94 LEU A N 1
ATOM 653 C CA . LEU A 1 94 ? 17.550 -4.433 -5.711 1.00 89.69 94 LEU A CA 1
ATOM 654 C C . LEU A 1 94 ? 16.412 -3.773 -4.933 1.00 89.69 94 LEU A C 1
ATOM 656 O O . LEU A 1 94 ? 16.061 -4.252 -3.853 1.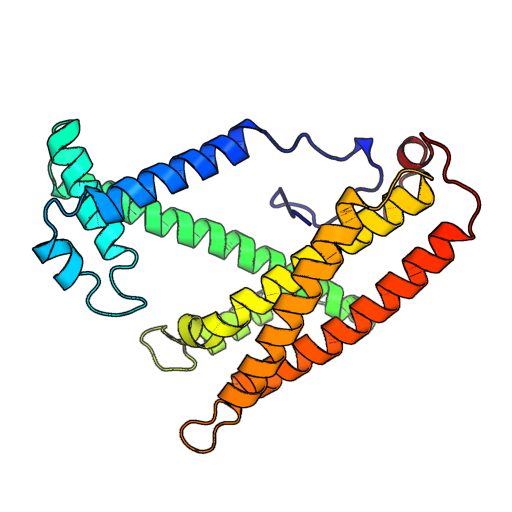00 89.69 94 LEU A O 1
ATOM 660 N N . PHE A 1 95 ? 15.812 -2.715 -5.480 1.00 86.00 95 PHE A N 1
ATOM 661 C CA . PHE A 1 95 ? 14.619 -2.097 -4.909 1.00 86.00 95 PHE A CA 1
ATOM 662 C C . PHE A 1 95 ? 13.472 -3.110 -4.849 1.00 86.00 95 PHE A C 1
ATOM 664 O O . PHE A 1 95 ? 12.958 -3.387 -3.766 1.00 86.00 95 PHE A O 1
ATOM 671 N N . ALA A 1 96 ? 13.152 -3.755 -5.976 1.00 86.50 96 ALA A N 1
ATOM 672 C CA . ALA A 1 96 ? 12.113 -4.780 -6.034 1.00 86.50 96 ALA A CA 1
ATOM 673 C C . ALA A 1 96 ? 12.393 -5.954 -5.078 1.00 86.50 96 ALA A C 1
ATOM 675 O O . ALA A 1 96 ? 11.494 -6.383 -4.355 1.00 86.50 96 ALA A O 1
ATOM 676 N N . ALA A 1 97 ? 13.636 -6.442 -5.019 1.00 86.88 97 ALA A N 1
ATOM 677 C CA . ALA A 1 97 ? 14.036 -7.534 -4.133 1.00 86.88 97 ALA A CA 1
ATOM 678 C C . ALA A 1 97 ? 13.904 -7.158 -2.648 1.00 86.88 97 ALA A C 1
ATOM 680 O O . ALA A 1 97 ? 13.404 -7.953 -1.855 1.00 86.88 97 ALA A O 1
ATOM 681 N N . THR A 1 98 ? 14.294 -5.939 -2.270 1.00 86.62 98 THR A N 1
ATOM 682 C CA . THR A 1 98 ? 14.200 -5.453 -0.882 1.00 86.62 98 THR A CA 1
ATOM 683 C C . THR A 1 98 ? 12.744 -5.257 -0.454 1.00 86.62 98 THR A C 1
ATOM 685 O O . THR A 1 98 ? 12.357 -5.629 0.661 1.00 86.62 98 THR A O 1
ATOM 688 N N . THR A 1 99 ? 11.913 -4.715 -1.349 1.00 86.00 99 THR A N 1
ATOM 689 C CA . THR A 1 99 ? 10.469 -4.584 -1.128 1.00 86.00 99 THR A CA 1
ATOM 690 C C . THR A 1 99 ? 9.808 -5.952 -1.017 1.00 86.00 99 THR A C 1
ATOM 692 O O . THR A 1 99 ? 9.009 -6.159 -0.107 1.00 86.00 99 THR A O 1
ATOM 695 N N . MET A 1 100 ? 10.174 -6.905 -1.879 1.00 86.69 100 MET A N 1
ATOM 696 C CA . MET A 1 100 ? 9.658 -8.272 -1.826 1.00 86.69 100 MET A CA 1
ATOM 697 C C . MET A 1 100 ? 10.049 -8.964 -0.519 1.00 86.69 100 MET A C 1
ATOM 699 O O . MET A 1 100 ? 9.173 -9.457 0.179 1.00 86.69 100 MET A O 1
ATOM 703 N N . ASP A 1 101 ? 11.325 -8.951 -0.133 1.00 86.38 101 ASP A N 1
ATOM 704 C CA . ASP A 1 101 ? 11.799 -9.529 1.133 1.00 86.38 101 ASP A CA 1
ATOM 705 C C . ASP A 1 101 ? 11.041 -8.950 2.343 1.00 86.38 101 ASP A C 1
ATOM 707 O O . ASP A 1 101 ? 10.556 -9.682 3.211 1.00 86.38 101 ASP A O 1
ATOM 711 N N . THR A 1 102 ? 10.834 -7.631 2.361 1.00 85.31 102 THR A N 1
ATOM 712 C CA . THR A 1 102 ? 10.024 -6.975 3.396 1.00 85.31 102 THR A CA 1
ATOM 713 C C . THR A 1 102 ? 8.559 -7.406 3.340 1.00 85.31 102 THR A C 1
ATOM 715 O O . THR A 1 102 ? 8.002 -7.772 4.374 1.00 85.31 102 THR A O 1
ATOM 718 N N . GLY A 1 103 ? 7.949 -7.443 2.155 1.00 86.56 103 GLY A N 1
ATOM 719 C CA . GLY A 1 103 ? 6.566 -7.878 1.958 1.00 86.56 103 GLY A CA 1
ATOM 720 C C . GLY A 1 103 ? 6.329 -9.318 2.412 1.00 86.56 103 GLY A C 1
ATOM 721 O O . GLY A 1 103 ? 5.384 -9.581 3.153 1.00 86.56 103 GLY A O 1
ATOM 722 N N . MET A 1 104 ? 7.230 -10.243 2.072 1.00 87.25 104 MET A N 1
ATOM 723 C CA . MET A 1 104 ? 7.138 -11.648 2.482 1.00 87.25 104 MET A CA 1
ATOM 724 C C . MET A 1 104 ? 7.229 -11.806 4.003 1.00 87.25 104 MET A C 1
ATOM 726 O O . MET A 1 104 ? 6.511 -12.618 4.591 1.00 87.25 104 MET A O 1
ATOM 730 N N . ARG A 1 105 ? 8.065 -10.999 4.669 1.00 85.75 105 ARG A N 1
ATOM 731 C CA . ARG A 1 105 ? 8.108 -10.958 6.138 1.00 85.75 105 ARG A CA 1
ATOM 732 C C . ARG A 1 105 ? 6.809 -10.436 6.741 1.00 85.75 105 ARG A C 1
ATOM 734 O O . ARG A 1 105 ? 6.329 -11.034 7.699 1.00 85.75 105 ARG A O 1
ATOM 741 N N . LEU A 1 106 ? 6.253 -9.351 6.202 1.00 85.56 106 LEU A N 1
ATOM 742 C CA . LEU A 1 106 ? 5.006 -8.765 6.702 1.00 85.56 106 LEU A CA 1
ATOM 743 C C . LEU A 1 106 ? 3.833 -9.728 6.545 1.00 85.56 106 LEU A C 1
ATOM 745 O O . LEU A 1 106 ? 3.111 -9.977 7.504 1.00 85.56 106 LEU A O 1
ATOM 749 N N . MET A 1 107 ? 3.704 -10.351 5.376 1.00 88.94 107 MET A N 1
ATOM 750 C CA . MET A 1 107 ? 2.666 -11.347 5.114 1.00 88.94 107 MET A CA 1
ATOM 751 C C . MET A 1 107 ? 2.783 -12.552 6.051 1.00 88.94 107 MET A C 1
ATOM 753 O O . MET A 1 107 ? 1.772 -13.105 6.474 1.00 88.94 107 MET A O 1
ATOM 757 N N . ARG A 1 108 ? 4.005 -12.936 6.445 1.00 89.06 108 ARG A N 1
ATOM 758 C CA . ARG A 1 108 ? 4.201 -13.980 7.458 1.00 89.06 108 ARG A CA 1
ATOM 759 C C . ARG A 1 108 ? 3.613 -13.574 8.806 1.00 89.06 108 ARG A C 1
ATOM 761 O O . ARG A 1 108 ? 2.991 -14.420 9.437 1.00 89.06 108 ARG A O 1
ATOM 768 N N . PHE A 1 109 ? 3.798 -12.321 9.228 1.00 85.62 109 PHE A N 1
ATOM 769 C CA . PHE A 1 109 ? 3.199 -11.816 10.466 1.00 85.62 109 PHE A CA 1
ATOM 770 C C . PHE A 1 109 ? 1.674 -11.818 10.386 1.00 85.62 109 PHE A C 1
ATOM 772 O O . PHE A 1 109 ? 1.031 -12.346 11.286 1.00 85.62 109 PHE A O 1
ATOM 779 N N . VAL A 1 110 ? 1.111 -11.370 9.260 1.00 86.88 110 VAL A N 1
ATOM 780 C CA . VAL A 1 110 ? -0.338 -11.421 9.013 1.00 86.88 110 VAL A CA 1
ATOM 781 C C . VAL A 1 110 ? -0.871 -12.852 9.121 1.00 86.88 110 VAL A C 1
ATOM 783 O O . VAL A 1 110 ? -1.877 -13.079 9.783 1.00 86.88 110 VAL A O 1
ATOM 786 N N . VAL A 1 111 ? -0.187 -13.843 8.536 1.00 88.00 111 VAL A N 1
ATOM 787 C CA . VAL A 1 111 ? -0.595 -15.256 8.640 1.00 88.00 111 VAL A CA 1
ATOM 788 C C . VAL A 1 111 ? -0.520 -15.764 10.080 1.00 88.00 111 VAL A C 1
ATOM 790 O O . VAL A 1 111 ? -1.429 -16.462 10.526 1.00 88.00 111 VAL A O 1
ATOM 793 N N . THR A 1 112 ? 0.538 -15.428 10.822 1.00 85.44 112 THR A N 1
ATOM 794 C CA . THR A 1 112 ? 0.658 -15.849 12.225 1.00 85.44 112 THR A CA 1
ATOM 795 C C . THR A 1 112 ? -0.383 -15.183 13.125 1.00 85.44 112 THR A C 1
ATOM 797 O O . THR A 1 112 ? -0.956 -15.859 13.973 1.00 85.44 112 THR A O 1
ATOM 800 N N . GLU A 1 113 ? -0.678 -13.900 12.913 1.00 84.62 113 GLU A N 1
ATOM 801 C CA . GLU A 1 113 ? -1.696 -13.148 13.659 1.00 84.62 113 GLU A CA 1
ATOM 802 C C . GLU A 1 113 ? -3.108 -13.660 13.338 1.00 84.62 113 GLU A C 1
ATOM 804 O O . GLU A 1 113 ? -3.909 -13.898 14.243 1.00 84.62 113 GLU A O 1
ATOM 809 N N . ALA A 1 114 ? -3.397 -13.923 12.060 1.00 85.44 114 ALA A N 1
ATOM 810 C CA . ALA A 1 114 ? -4.671 -14.489 11.625 1.00 85.44 114 ALA A CA 1
ATOM 811 C C . ALA A 1 114 ? -4.903 -15.907 12.167 1.00 85.44 114 ALA A C 1
ATOM 813 O O . ALA A 1 114 ? -6.033 -16.267 12.476 1.00 85.44 114 ALA A O 1
ATOM 814 N N . ALA A 1 115 ? -3.852 -16.716 12.310 1.00 86.12 115 ALA A N 1
ATOM 815 C CA . ALA A 1 115 ? -3.971 -18.019 12.956 1.00 86.12 115 ALA A CA 1
ATOM 816 C C . ALA A 1 115 ? -4.172 -17.888 14.477 1.00 86.12 115 ALA A C 1
ATOM 818 O O . ALA A 1 115 ? -4.990 -18.603 15.059 1.00 86.12 115 ALA A O 1
ATOM 819 N N . GLY A 1 116 ? -3.481 -16.938 15.114 1.00 84.88 116 GLY A N 1
ATOM 820 C CA . GLY A 1 116 ? -3.620 -16.659 16.542 1.00 84.88 116 GLY A CA 1
ATOM 821 C C . GLY A 1 116 ? -5.035 -16.229 16.940 1.00 84.88 116 GLY A C 1
ATOM 822 O O . GLY A 1 116 ? -5.525 -16.661 17.981 1.00 84.88 116 GLY A O 1
ATOM 823 N N . SER A 1 117 ? -5.738 -15.469 16.093 1.00 83.44 117 SER A N 1
ATOM 824 C CA . SER A 1 117 ? -7.117 -15.024 16.365 1.00 83.44 117 SER A CA 1
ATOM 825 C C . SER A 1 117 ? -8.137 -16.170 16.446 1.00 83.44 117 SER A C 1
ATOM 827 O O . SER A 1 117 ? -9.163 -16.036 17.111 1.00 83.44 117 SER A O 1
ATOM 829 N N . VAL A 1 118 ? -7.834 -17.320 15.834 1.00 88.56 118 VAL A N 1
ATOM 830 C CA . VAL A 1 118 ? -8.617 -18.565 15.934 1.00 88.56 118 VAL A CA 1
ATOM 831 C C . VAL A 1 118 ? -7.978 -19.590 16.879 1.00 88.56 118 VAL A C 1
ATOM 833 O O . VAL A 1 118 ? -8.331 -20.768 16.858 1.00 88.56 118 VAL A O 1
ATOM 836 N N . ASN A 1 119 ? -7.051 -19.140 17.732 1.00 87.44 119 ASN A N 1
ATOM 837 C CA . ASN A 1 119 ? -6.333 -19.934 18.730 1.00 87.44 119 ASN A CA 1
ATOM 838 C C . ASN A 1 119 ? -5.447 -21.052 18.135 1.00 87.44 119 ASN A C 1
ATOM 840 O O . ASN A 1 119 ? -5.233 -22.095 18.757 1.00 87.44 119 ASN A O 1
ATOM 844 N N . ILE A 1 120 ? -4.925 -20.843 16.919 1.00 88.12 120 ILE A N 1
ATOM 845 C CA . ILE A 1 120 ? -3.986 -21.745 16.242 1.00 88.12 120 ILE A CA 1
ATOM 846 C C . ILE A 1 120 ? -2.599 -21.099 16.220 1.00 88.12 120 ILE A C 1
ATOM 848 O O . ILE A 1 120 ? -2.391 -20.041 15.634 1.00 88.12 120 ILE A O 1
ATOM 852 N N . GLN A 1 121 ? -1.605 -21.772 16.798 1.00 84.75 121 GLN A N 1
ATOM 853 C CA . GLN A 1 121 ? -0.219 -21.311 16.735 1.00 84.75 121 GLN A CA 1
ATOM 854 C C . GLN A 1 121 ? 0.481 -21.866 15.490 1.00 84.75 121 GLN A C 1
ATOM 856 O O . GLN A 1 121 ? 0.732 -23.067 15.377 1.00 84.75 121 GLN A O 1
ATOM 861 N N . VAL A 1 122 ? 0.823 -20.985 14.548 1.00 85.19 122 VAL A N 1
ATOM 862 C CA . VAL A 1 122 ? 1.559 -21.352 13.330 1.00 85.19 122 VAL A CA 1
ATOM 863 C C . VAL A 1 122 ? 3.029 -20.978 13.482 1.00 85.19 122 VAL A C 1
ATOM 865 O O . VAL A 1 122 ? 3.381 -19.822 13.702 1.00 85.19 122 VAL A O 1
ATOM 868 N N . ASN A 1 123 ? 3.915 -21.960 13.315 1.00 88.38 123 ASN A N 1
ATOM 869 C CA . ASN A 1 123 ? 5.358 -21.727 13.330 1.00 88.38 123 ASN A CA 1
ATOM 870 C C . ASN A 1 123 ? 5.779 -20.819 12.155 1.00 88.38 123 ASN A C 1
ATOM 872 O O . ASN A 1 123 ? 5.289 -20.978 11.033 1.00 88.38 123 ASN A O 1
ATOM 876 N N . LYS A 1 124 ? 6.762 -19.932 12.376 1.00 84.44 124 LYS A N 1
ATOM 877 C CA . LYS A 1 124 ? 7.355 -19.047 11.356 1.00 84.44 124 LYS A CA 1
ATOM 878 C C . LYS A 1 124 ? 7.702 -19.761 10.046 1.00 84.44 124 LYS A C 1
ATOM 880 O O . LYS A 1 124 ? 7.555 -19.166 8.981 1.00 84.44 124 LYS A O 1
ATOM 885 N N . PHE A 1 125 ? 8.164 -21.011 10.100 1.00 88.38 125 PHE A N 1
ATOM 886 C CA . PHE A 1 125 ? 8.522 -21.768 8.897 1.00 88.38 125 PHE A CA 1
ATOM 887 C C . PHE A 1 125 ? 7.286 -22.137 8.074 1.00 88.38 125 PHE A C 1
ATOM 889 O O . PHE A 1 125 ? 7.277 -21.925 6.865 1.00 88.38 125 PHE A O 1
ATOM 896 N N . ILE A 1 126 ? 6.222 -22.597 8.736 1.00 89.56 126 ILE A N 1
ATOM 897 C CA . ILE A 1 126 ? 4.947 -22.933 8.090 1.00 89.56 126 ILE A CA 1
ATOM 898 C C . ILE A 1 126 ? 4.317 -21.667 7.509 1.00 89.56 126 ILE A C 1
ATOM 900 O O . ILE A 1 126 ? 3.957 -21.653 6.337 1.00 89.56 126 ILE A O 1
ATOM 904 N N . ALA A 1 127 ? 4.273 -20.577 8.281 1.00 88.75 127 ALA A N 1
ATOM 905 C CA . ALA A 1 127 ? 3.762 -19.299 7.795 1.00 88.75 127 ALA A CA 1
ATOM 906 C C . ALA A 1 127 ? 4.563 -18.785 6.583 1.00 88.75 127 ALA A C 1
ATOM 908 O O . ALA A 1 127 ? 3.975 -18.308 5.619 1.00 88.75 127 ALA A O 1
ATOM 909 N N . THR A 1 128 ? 5.892 -18.953 6.571 1.00 90.12 128 THR A N 1
ATOM 910 C CA . THR A 1 128 ? 6.723 -18.598 5.404 1.00 90.12 128 THR A CA 1
ATOM 911 C C . THR A 1 128 ? 6.365 -19.447 4.183 1.00 90.12 128 THR A C 1
ATOM 913 O O . THR A 1 128 ? 6.200 -18.899 3.099 1.00 90.12 128 THR A O 1
ATOM 916 N N . ILE A 1 129 ? 6.214 -20.765 4.347 1.00 93.00 129 ILE A N 1
ATOM 917 C CA . ILE A 1 129 ? 5.840 -21.673 3.251 1.00 93.00 129 ILE A CA 1
ATOM 918 C C . ILE A 1 129 ? 4.467 -21.304 2.685 1.00 93.00 129 ILE A C 1
ATOM 920 O O . ILE A 1 129 ? 4.312 -21.264 1.469 1.00 93.00 129 ILE A O 1
ATOM 924 N N . VAL A 1 130 ? 3.491 -20.990 3.541 1.00 92.06 130 VAL A N 1
ATOM 925 C CA . VAL A 1 130 ? 2.152 -20.555 3.116 1.00 92.06 130 VAL A CA 1
ATOM 926 C C . VAL A 1 130 ? 2.235 -19.268 2.301 1.00 92.06 130 VAL A C 1
ATOM 928 O O . VAL A 1 130 ? 1.710 -19.211 1.193 1.00 92.06 130 VAL A O 1
ATOM 931 N N . VAL A 1 131 ? 2.940 -18.254 2.806 1.00 91.81 131 VAL A N 1
ATOM 932 C CA . VAL A 1 131 ? 3.082 -16.960 2.123 1.00 91.81 131 VAL A CA 1
ATOM 933 C C . VAL A 1 131 ? 3.801 -17.111 0.783 1.00 91.81 131 VAL A C 1
ATOM 935 O O . VAL A 1 131 ? 3.337 -16.585 -0.225 1.00 91.81 131 VAL A O 1
ATOM 938 N N . VAL A 1 132 ? 4.905 -17.862 0.745 1.00 91.50 132 VAL A N 1
ATOM 939 C CA . VAL A 1 132 ? 5.652 -18.162 -0.488 1.00 91.50 132 VAL A CA 1
ATOM 940 C C . VAL A 1 132 ? 4.804 -18.971 -1.468 1.00 91.50 132 VAL A C 1
ATOM 942 O O . VAL A 1 132 ? 4.800 -18.669 -2.658 1.00 91.50 132 VAL A O 1
ATOM 945 N N . GLY A 1 133 ? 4.051 -19.958 -0.983 1.00 91.81 133 GLY A N 1
ATOM 946 C CA . GLY A 1 133 ? 3.163 -20.782 -1.799 1.00 91.81 133 GLY A CA 1
ATOM 947 C C . GLY A 1 133 ? 2.045 -19.968 -2.444 1.00 91.81 133 GLY A C 1
ATOM 948 O O . GLY A 1 133 ? 1.858 -20.052 -3.655 1.00 91.81 133 GLY A O 1
ATOM 949 N N . ILE A 1 134 ? 1.353 -19.129 -1.666 1.00 88.62 134 ILE A N 1
ATOM 950 C CA . ILE A 1 134 ? 0.315 -18.221 -2.177 1.00 88.62 134 ILE A CA 1
ATOM 951 C C . ILE A 1 134 ? 0.929 -17.214 -3.155 1.00 88.62 134 ILE A C 1
ATOM 953 O O . ILE A 1 134 ? 0.400 -17.022 -4.246 1.00 88.62 134 ILE A O 1
ATOM 957 N N . GLY A 1 135 ? 2.072 -16.614 -2.811 1.00 87.44 135 GLY A N 1
ATOM 958 C CA . GLY A 1 135 ? 2.768 -15.659 -3.674 1.00 87.44 135 GLY A CA 1
ATOM 959 C C . GLY A 1 135 ? 3.175 -16.263 -5.021 1.00 87.44 135 GLY A C 1
ATOM 960 O O . GLY A 1 135 ? 2.943 -15.647 -6.062 1.00 87.44 135 GLY A O 1
ATOM 961 N N . MET A 1 136 ? 3.707 -17.489 -5.026 1.00 86.50 136 MET A N 1
ATOM 962 C CA . MET A 1 136 ? 4.027 -18.214 -6.259 1.00 86.50 136 MET A CA 1
ATOM 963 C C . MET A 1 136 ? 2.767 -18.583 -7.045 1.00 86.50 136 MET A C 1
ATOM 965 O O . MET A 1 136 ? 2.720 -18.339 -8.249 1.00 86.50 136 MET A O 1
ATOM 969 N N . ALA A 1 137 ? 1.733 -19.113 -6.385 1.00 86.62 137 ALA A N 1
ATOM 970 C CA . ALA A 1 137 ? 0.472 -19.459 -7.038 1.00 86.62 137 ALA A CA 1
ATOM 971 C C . ALA A 1 137 ? -0.163 -18.241 -7.725 1.00 86.62 137 ALA A C 1
ATOM 973 O O . ALA A 1 137 ? -0.624 -18.341 -8.858 1.00 86.62 137 ALA A O 1
ATOM 974 N N . MET A 1 138 ? -0.121 -17.076 -7.075 1.00 82.56 138 MET A N 1
ATOM 975 C CA . MET A 1 138 ? -0.619 -15.821 -7.634 1.00 82.56 138 MET A CA 1
ATOM 976 C C . MET A 1 138 ? 0.254 -15.324 -8.787 1.00 82.56 138 MET A C 1
ATOM 978 O O . MET A 1 138 ? -0.280 -14.999 -9.844 1.00 82.56 138 MET A O 1
ATOM 982 N N . THR A 1 139 ? 1.581 -15.325 -8.627 1.00 84.75 139 THR A N 1
ATOM 983 C CA . THR A 1 139 ? 2.538 -14.906 -9.671 1.00 84.75 139 THR A CA 1
ATOM 984 C C . THR A 1 139 ? 2.359 -15.709 -10.958 1.00 84.75 139 THR A C 1
ATOM 986 O O . THR A 1 139 ? 2.294 -15.136 -12.046 1.00 84.75 139 THR A O 1
ATOM 989 N N . PHE A 1 140 ? 2.211 -17.028 -10.833 1.00 85.62 140 PHE A N 1
ATOM 990 C CA . PHE A 1 140 ? 2.086 -17.943 -11.967 1.00 85.62 140 PHE A CA 1
ATOM 991 C C . PHE A 1 140 ? 0.634 -18.268 -12.348 1.00 85.62 140 PHE A C 1
ATOM 993 O O . PHE A 1 140 ? 0.399 -19.118 -13.205 1.00 85.62 140 PHE A O 1
ATOM 1000 N N . SER A 1 141 ? -0.351 -17.571 -11.768 1.00 81.19 141 SER A N 1
ATOM 1001 C CA . SER A 1 141 ? -1.783 -17.807 -12.029 1.00 81.19 141 SER A CA 1
ATOM 1002 C C . SER A 1 141 ? -2.201 -17.563 -13.485 1.00 81.19 141 SER A C 1
ATOM 1004 O O . SER A 1 141 ? -3.233 -18.072 -13.919 1.00 81.19 141 SER A O 1
ATOM 1006 N N . GLN A 1 142 ? -1.409 -16.794 -14.240 1.00 74.94 142 GLN A N 1
ATOM 1007 C CA . GLN A 1 142 ? -1.635 -16.477 -15.656 1.00 74.94 142 GLN A CA 1
ATOM 1008 C C . GLN A 1 142 ? -0.576 -17.083 -16.596 1.00 74.94 142 GLN A C 1
ATOM 1010 O O . GLN A 1 142 ? -0.541 -16.747 -17.774 1.00 74.94 142 GLN A O 1
ATOM 1015 N N . GLY A 1 143 ? 0.278 -17.986 -16.098 1.00 79.25 143 GLY A N 1
ATOM 1016 C CA . GLY A 1 143 ? 1.332 -18.639 -16.878 1.00 79.25 143 GLY A CA 1
ATOM 1017 C C . GLY A 1 143 ? 2.735 -18.433 -16.306 1.00 79.25 143 GLY A C 1
ATOM 1018 O O . GLY A 1 143 ? 2.931 -17.754 -15.299 1.00 79.25 143 GLY A O 1
ATOM 1019 N N . LEU A 1 144 ? 3.731 -19.036 -16.962 1.00 80.06 144 LEU A N 1
ATOM 1020 C CA . LEU A 1 144 ? 5.130 -19.044 -16.505 1.00 80.06 144 LEU A CA 1
ATOM 1021 C C . LEU A 1 144 ? 5.841 -17.690 -16.649 1.00 80.06 144 LEU A C 1
ATOM 1023 O O . LEU A 1 144 ? 6.915 -17.509 -16.085 1.00 80.06 144 LEU A O 1
ATOM 1027 N N . GLU A 1 145 ? 5.237 -16.735 -17.359 1.00 78.25 145 GLU A N 1
ATOM 1028 C CA . GLU A 1 145 ? 5.777 -15.382 -17.546 1.00 78.25 145 GLU A CA 1
ATOM 1029 C C . GLU A 1 145 ? 5.702 -14.520 -16.273 1.00 78.25 145 GLU A C 1
ATOM 1031 O O . GLU A 1 145 ? 6.280 -13.438 -16.225 1.00 78.25 145 GLU A O 1
ATOM 1036 N N . GLY A 1 146 ? 5.008 -14.983 -15.224 1.00 71.50 146 GLY A N 1
ATOM 1037 C CA . GLY A 1 146 ? 4.946 -14.285 -13.935 1.00 71.50 146 GLY A CA 1
ATOM 1038 C C . GLY A 1 146 ? 4.052 -13.038 -13.929 1.00 71.50 146 GLY A C 1
ATOM 1039 O O . GLY A 1 146 ? 4.096 -12.247 -12.988 1.00 71.50 146 GLY A O 1
ATOM 1040 N N . GLY A 1 147 ? 3.216 -12.861 -14.957 1.00 74.25 147 GLY A N 1
ATOM 1041 C CA . GLY A 1 147 ? 2.316 -11.713 -15.106 1.00 74.25 147 GLY A CA 1
ATOM 1042 C C . GLY A 1 147 ? 1.149 -11.665 -14.113 1.00 74.25 147 GLY A C 1
ATOM 1043 O O . GLY A 1 147 ? 0.430 -10.670 -14.072 1.00 74.25 147 GLY A O 1
ATOM 1044 N N . GLY A 1 148 ? 0.957 -12.688 -13.271 1.00 76.62 148 GLY A N 1
ATOM 1045 C CA . GLY A 1 148 ? -0.192 -12.772 -12.366 1.00 76.62 148 GLY A CA 1
ATOM 1046 C C . GLY A 1 148 ? -0.288 -11.629 -11.346 1.00 76.62 148 GLY A C 1
ATOM 1047 O O . GLY A 1 148 ? -1.387 -11.285 -10.916 1.00 76.62 148 GLY A O 1
ATOM 1048 N N . GLY A 1 149 ? 0.827 -10.962 -11.020 1.00 73.00 149 GLY A N 1
ATOM 1049 C CA . GLY A 1 149 ? 0.814 -9.740 -10.206 1.00 73.00 149 GLY A CA 1
ATOM 1050 C C . GLY A 1 149 ? 0.061 -8.573 -10.861 1.00 73.00 149 GLY A C 1
ATOM 1051 O O . GLY A 1 149 ? -0.595 -7.797 -10.170 1.00 73.00 149 GLY A O 1
ATOM 1052 N N . MET A 1 150 ? 0.071 -8.483 -12.195 1.00 77.81 150 MET A N 1
ATOM 1053 C CA . MET A 1 150 ? -0.675 -7.451 -12.925 1.00 77.81 150 MET A CA 1
ATOM 1054 C C . MET A 1 150 ? -2.185 -7.686 -12.877 1.00 77.81 150 MET A C 1
ATOM 1056 O O . MET A 1 150 ? -2.952 -6.731 -12.971 1.00 77.81 150 MET A O 1
ATOM 1060 N N . ARG A 1 151 ? -2.624 -8.932 -12.658 1.00 80.19 151 ARG A N 1
ATOM 1061 C CA . ARG A 1 151 ? -4.043 -9.272 -12.512 1.00 80.19 151 ARG A CA 1
ATOM 1062 C C . ARG A 1 151 ? -4.661 -8.632 -11.273 1.00 80.19 151 ARG A C 1
ATOM 1064 O O . ARG A 1 151 ? -5.767 -8.124 -11.349 1.00 80.19 151 ARG A O 1
ATOM 1071 N N . ILE A 1 152 ? -3.953 -8.632 -10.143 1.00 82.25 152 ILE A N 1
ATOM 1072 C CA . ILE A 1 152 ? -4.451 -8.056 -8.879 1.00 82.25 152 ILE A CA 1
ATOM 1073 C C . ILE A 1 152 ? -4.245 -6.545 -8.768 1.00 82.25 152 ILE A C 1
ATOM 1075 O O . ILE A 1 152 ? -4.770 -5.921 -7.847 1.00 82.25 152 ILE A O 1
ATOM 1079 N N . TRP A 1 153 ? -3.499 -5.949 -9.700 1.00 83.38 153 TRP A N 1
ATOM 1080 C CA . TRP A 1 153 ? -3.193 -4.522 -9.706 1.00 83.38 153 TRP A CA 1
ATOM 1081 C C . TRP A 1 153 ? -4.424 -3.607 -9.573 1.00 83.38 153 TRP A C 1
ATOM 1083 O O . TRP A 1 153 ? -4.343 -2.637 -8.819 1.00 83.38 153 TRP A O 1
ATOM 1093 N N . PRO A 1 154 ? -5.583 -3.891 -10.203 1.00 83.75 154 PRO A N 1
ATOM 1094 C CA . PRO A 1 154 ? -6.775 -3.063 -10.026 1.00 83.75 154 PRO A CA 1
ATOM 1095 C C . PRO A 1 154 ? -7.228 -2.940 -8.560 1.00 83.75 154 PRO A C 1
ATOM 1097 O O . PRO A 1 154 ? -7.590 -1.845 -8.130 1.00 83.75 154 PRO A O 1
ATOM 1100 N N . LEU A 1 155 ? -7.128 -4.017 -7.770 1.00 87.50 155 LEU A N 1
ATOM 1101 C CA . LEU A 1 155 ? -7.531 -4.041 -6.354 1.00 87.50 155 LEU A CA 1
ATOM 1102 C C . LEU A 1 155 ? -6.542 -3.321 -5.429 1.00 87.50 155 LEU A C 1
ATOM 1104 O O . LEU A 1 155 ? -6.887 -2.943 -4.308 1.00 87.50 155 LEU A O 1
ATOM 1108 N N . PHE A 1 156 ? -5.296 -3.131 -5.871 1.00 86.62 156 PHE A N 1
ATOM 1109 C CA . PHE A 1 156 ? -4.261 -2.472 -5.073 1.00 86.62 156 PHE A CA 1
ATOM 1110 C C . PHE A 1 156 ? -4.651 -1.033 -4.723 1.00 86.62 156 PHE A C 1
ATOM 1112 O O . PHE A 1 156 ? -4.483 -0.599 -3.583 1.00 86.62 156 PHE A O 1
ATOM 1119 N N . GLY A 1 157 ? -5.204 -0.302 -5.695 1.00 86.12 157 GLY A N 1
ATOM 1120 C CA . GLY A 1 157 ? -5.606 1.090 -5.510 1.00 86.12 157 GLY A CA 1
ATOM 1121 C C . GLY A 1 157 ? -6.688 1.246 -4.442 1.00 86.12 157 GLY A C 1
ATOM 1122 O O . GLY A 1 157 ? -6.507 2.009 -3.493 1.00 86.12 157 GLY A O 1
ATOM 1123 N N . THR A 1 158 ? -7.784 0.495 -4.564 1.00 87.50 158 THR A N 1
ATOM 1124 C CA . THR A 1 158 ? -8.921 0.544 -3.631 1.00 87.50 158 THR A CA 1
ATOM 1125 C C . THR A 1 158 ? -8.517 0.076 -2.234 1.00 87.50 158 THR A C 1
ATOM 1127 O O . THR A 1 158 ? -8.773 0.777 -1.254 1.00 87.50 158 THR A O 1
ATOM 1130 N N . THR A 1 159 ? -7.786 -1.036 -2.127 1.00 88.06 159 THR A N 1
ATOM 1131 C CA . THR A 1 159 ? -7.332 -1.577 -0.834 1.00 88.06 159 THR A CA 1
ATOM 1132 C C . THR A 1 159 ? -6.417 -0.604 -0.083 1.00 88.06 159 THR A C 1
ATOM 1134 O O . THR A 1 159 ? -6.598 -0.381 1.116 1.00 88.06 159 THR A O 1
ATOM 1137 N N . ASN A 1 160 ? -5.463 0.034 -0.770 1.00 90.00 160 ASN A N 1
ATOM 1138 C CA . ASN A 1 160 ? -4.547 0.986 -0.132 1.00 90.00 160 ASN A CA 1
ATOM 1139 C C . ASN A 1 160 ? -5.268 2.202 0.442 1.00 90.00 160 ASN A C 1
ATOM 1141 O O . ASN A 1 160 ? -4.938 2.662 1.537 1.00 90.00 160 ASN A O 1
ATOM 1145 N N . GLN A 1 161 ? -6.254 2.724 -0.280 1.00 90.19 161 GLN A N 1
ATOM 1146 C CA . GLN A 1 161 ? -7.005 3.879 0.191 1.00 90.19 161 GLN A CA 1
ATOM 1147 C C . GLN A 1 161 ? -7.914 3.520 1.371 1.00 90.19 161 GLN A C 1
ATOM 1149 O O . GLN A 1 161 ? -8.028 4.298 2.314 1.00 90.19 161 GLN A O 1
ATOM 1154 N N . LEU A 1 162 ? -8.478 2.309 1.394 1.00 88.75 162 LEU A N 1
ATOM 1155 C CA . LEU A 1 162 ? -9.241 1.815 2.544 1.00 88.75 162 LEU A CA 1
ATOM 1156 C C . LEU A 1 162 ? -8.358 1.628 3.794 1.00 88.75 162 LEU A C 1
ATOM 1158 O O . LEU A 1 162 ? -8.788 1.947 4.904 1.00 88.75 162 LEU A O 1
ATOM 1162 N N . LEU A 1 163 ? -7.096 1.208 3.638 1.00 88.31 163 LEU A N 1
ATOM 1163 C CA . LEU A 1 163 ? -6.115 1.193 4.736 1.00 88.31 163 LEU A CA 1
ATOM 1164 C C . LEU A 1 163 ? -5.738 2.607 5.209 1.00 88.31 163 LEU A C 1
ATOM 1166 O O . LEU A 1 163 ? -5.540 2.838 6.410 1.00 88.31 163 LEU A O 1
ATOM 1170 N N . ALA A 1 164 ? -5.659 3.570 4.285 1.00 89.12 164 ALA A N 1
ATOM 1171 C CA . ALA A 1 164 ? -5.477 4.977 4.630 1.00 89.12 164 ALA A CA 1
ATOM 1172 C C . ALA A 1 164 ? -6.678 5.504 5.433 1.00 89.12 164 ALA A C 1
ATOM 1174 O O . ALA A 1 164 ? -6.481 6.141 6.471 1.00 89.12 164 ALA A O 1
ATOM 1175 N N . SER A 1 165 ? -7.908 5.158 5.035 1.00 93.12 165 SER A N 1
ATOM 1176 C CA . SER A 1 165 ? -9.123 5.445 5.803 1.00 93.12 165 SER A CA 1
ATOM 1177 C C . SER A 1 165 ? -9.077 4.824 7.201 1.00 93.12 165 SER A C 1
ATOM 1179 O O . SER A 1 165 ? -9.324 5.529 8.172 1.00 93.12 165 SER A O 1
ATOM 1181 N N . LEU A 1 166 ? -8.670 3.559 7.352 1.00 91.69 166 LEU A N 1
ATOM 1182 C CA . LEU A 1 166 ? -8.502 2.943 8.677 1.00 91.69 166 LEU A CA 1
ATOM 1183 C C . LEU A 1 166 ? -7.501 3.720 9.555 1.00 91.69 166 LEU A C 1
ATOM 1185 O O . LEU A 1 166 ? -7.737 3.957 10.741 1.00 91.69 166 LEU A O 1
ATOM 1189 N N . THR A 1 167 ? -6.384 4.167 8.977 1.00 91.00 167 THR A N 1
ATOM 1190 C CA . THR A 1 167 ? -5.401 4.976 9.715 1.00 91.00 167 THR A CA 1
ATOM 1191 C C . THR A 1 167 ? -5.998 6.318 10.146 1.00 91.00 167 THR A C 1
ATOM 1193 O O . THR A 1 167 ? -5.867 6.705 11.307 1.00 91.00 167 THR A O 1
ATOM 1196 N N . LEU A 1 168 ? -6.691 7.015 9.244 1.00 93.88 168 LEU A N 1
ATOM 1197 C CA . LEU A 1 168 ? -7.352 8.284 9.551 1.00 93.88 168 LEU A CA 1
ATOM 1198 C C . LEU A 1 168 ? -8.472 8.119 10.586 1.00 93.88 168 LEU A C 1
ATOM 1200 O O . LEU A 1 168 ? -8.655 9.011 11.413 1.00 93.88 168 LEU A O 1
ATOM 1204 N N . SER A 1 169 ? -9.183 6.986 10.603 1.00 94.44 169 SER A N 1
ATOM 1205 C CA . SER A 1 169 ? -10.191 6.719 11.630 1.00 94.44 169 SER A CA 1
ATOM 1206 C C . SER A 1 169 ? -9.575 6.536 13.011 1.00 94.44 169 SER A C 1
ATOM 1208 O O . SER A 1 169 ? -10.113 7.075 13.975 1.00 94.44 169 SER A O 1
ATOM 1210 N N . ILE A 1 170 ? -8.425 5.860 13.114 1.00 91.94 170 ILE A N 1
ATOM 1211 C CA . ILE A 1 170 ? -7.690 5.730 14.383 1.00 91.94 170 ILE A CA 1
ATOM 1212 C C . ILE A 1 170 ? -7.243 7.113 14.876 1.00 91.94 170 ILE A C 1
ATOM 1214 O O . ILE A 1 170 ? -7.487 7.459 16.030 1.00 91.94 170 ILE A O 1
ATOM 1218 N N . ILE A 1 171 ? -6.676 7.944 13.993 1.00 91.31 171 ILE A N 1
ATOM 1219 C CA . ILE A 1 171 ? -6.305 9.329 14.331 1.00 91.31 171 ILE A CA 1
ATOM 1220 C C . ILE A 1 171 ? -7.541 10.125 14.779 1.00 91.31 171 ILE A C 1
ATOM 1222 O O . ILE A 1 171 ? -7.480 10.862 15.761 1.00 91.31 171 ILE A O 1
ATOM 1226 N N . GLY A 1 172 ? -8.679 9.954 14.101 1.00 94.12 172 GLY A N 1
ATOM 1227 C CA . GLY A 1 172 ? -9.951 10.559 14.490 1.00 94.12 172 GLY A CA 1
ATOM 1228 C C . GLY A 1 172 ? -10.370 10.171 15.910 1.00 94.12 172 GLY A C 1
ATOM 1229 O O . GLY A 1 172 ? -10.666 11.050 16.717 1.00 94.12 172 GLY A O 1
ATOM 1230 N N . VAL A 1 173 ? -10.325 8.877 16.243 1.00 93.12 173 VAL A N 1
ATOM 1231 C CA . VAL A 1 173 ? -10.608 8.367 17.596 1.00 93.12 173 VAL A CA 1
ATOM 1232 C C . VAL A 1 173 ? -9.658 8.982 18.630 1.00 93.12 173 VAL A C 1
ATOM 1234 O O . VAL A 1 173 ? -10.126 9.479 19.654 1.00 93.12 173 VAL A O 1
ATOM 1237 N N . MET A 1 174 ? -8.351 9.024 18.352 1.00 89.94 174 MET A N 1
ATOM 1238 C CA . MET A 1 174 ? -7.349 9.620 19.249 1.00 89.94 174 MET A CA 1
ATOM 1239 C C . MET A 1 174 ? -7.607 11.110 19.512 1.00 89.94 174 MET A C 1
ATOM 1241 O O . MET A 1 174 ? -7.561 11.567 20.655 1.00 89.94 174 MET A O 1
ATOM 1245 N N . LEU A 1 175 ? -7.911 11.888 18.469 1.00 92.00 175 LEU A N 1
ATOM 1246 C CA . LEU A 1 175 ? -8.209 13.317 18.614 1.00 92.00 175 LEU A CA 1
ATOM 1247 C C . LEU A 1 175 ? -9.473 13.545 19.451 1.00 92.00 175 LEU A C 1
ATOM 1249 O O . LEU A 1 175 ? -9.483 14.433 20.306 1.00 92.00 175 LEU A O 1
ATOM 1253 N N . ILE A 1 176 ? -10.504 12.716 19.256 1.00 93.50 176 ILE A N 1
ATOM 1254 C CA . ILE A 1 176 ? -11.741 12.762 20.047 1.00 93.50 176 ILE A CA 1
ATOM 1255 C C . ILE A 1 176 ? -11.453 12.436 21.522 1.00 93.50 176 ILE A C 1
ATOM 1257 O O . ILE A 1 176 ? -11.896 13.186 22.396 1.00 93.50 176 ILE A O 1
ATOM 1261 N N . ARG A 1 177 ? -10.671 11.382 21.805 1.00 90.75 177 ARG A N 1
ATOM 1262 C CA . ARG A 1 177 ? -10.250 10.988 23.167 1.00 90.75 177 ARG A CA 1
ATOM 1263 C C . ARG A 1 177 ? -9.527 12.114 23.909 1.00 90.75 177 ARG A C 1
ATOM 1265 O O . ARG A 1 177 ? -9.831 12.374 25.073 1.00 90.75 177 ARG A O 1
ATOM 1272 N N . LYS A 1 178 ? -8.639 12.833 23.213 1.00 88.12 178 LYS A N 1
ATOM 1273 C CA . LYS A 1 178 ? -7.893 13.992 23.741 1.00 88.12 178 LYS A CA 1
ATOM 1274 C C . LYS A 1 178 ? -8.690 15.308 23.725 1.00 88.12 178 LYS A C 1
ATOM 1276 O O . LYS A 1 178 ? -8.129 16.359 24.018 1.00 88.12 178 LYS A O 1
ATOM 1281 N N . ARG A 1 179 ? -9.980 15.289 23.354 1.00 90.62 179 ARG A N 1
ATOM 1282 C CA . ARG A 1 179 ? -10.851 16.482 23.220 1.00 90.62 179 ARG A CA 1
ATOM 1283 C C . ARG A 1 179 ? -10.283 17.565 22.290 1.00 90.62 179 ARG A C 1
ATOM 1285 O O . ARG A 1 179 ? -10.582 18.748 22.443 1.00 90.62 179 ARG A O 1
ATOM 1292 N N . ARG A 1 180 ? -9.486 17.161 21.300 1.00 90.81 180 ARG A N 1
ATOM 1293 C CA . ARG A 1 180 ? -8.957 18.039 20.250 1.00 90.81 180 ARG A CA 1
ATOM 1294 C C . ARG A 1 180 ? -9.887 18.020 19.041 1.00 90.81 180 ARG A C 1
ATOM 1296 O O . ARG A 1 180 ? -10.693 17.109 18.883 1.00 90.81 180 ARG A O 1
ATOM 1303 N N . ASN A 1 181 ? -9.784 19.034 18.182 1.00 92.56 181 ASN A N 1
ATOM 1304 C CA . ASN A 1 181 ? -10.597 19.116 16.969 1.00 92.56 181 ASN A CA 1
ATOM 1305 C C . ASN A 1 181 ? -10.290 17.923 16.033 1.00 92.56 181 ASN A C 1
ATOM 1307 O O . ASN A 1 181 ? -9.175 17.864 15.511 1.00 92.56 181 ASN A O 1
ATOM 1311 N N . PRO A 1 182 ? -11.242 17.001 15.778 1.00 93.62 182 PRO A N 1
ATOM 1312 C CA . PRO A 1 182 ? -10.996 15.825 14.947 1.00 93.62 182 PRO A CA 1
ATOM 1313 C C . PRO A 1 182 ? -11.171 16.099 13.446 1.00 93.62 182 PRO A C 1
ATOM 1315 O O . PRO A 1 182 ? -10.824 15.252 12.624 1.00 93.62 182 PRO A O 1
ATOM 1318 N N . LEU A 1 183 ? -11.688 17.275 13.063 1.00 93.81 183 LEU A N 1
ATOM 1319 C CA . LEU A 1 183 ? -11.977 17.628 11.669 1.00 93.81 183 LEU A CA 1
ATOM 1320 C C . LEU A 1 183 ? -10.791 17.456 10.703 1.00 93.81 183 LEU A C 1
ATOM 1322 O O . LEU A 1 183 ? -11.034 16.955 9.604 1.00 93.81 183 LEU A O 1
ATOM 1326 N N . PRO A 1 184 ? -9.533 17.785 11.071 1.00 94.69 184 PRO A N 1
ATOM 1327 C CA . PRO A 1 184 ? -8.389 17.574 10.183 1.00 94.69 184 PRO A CA 1
ATOM 1328 C C . PRO A 1 184 ? -8.177 16.109 9.778 1.00 94.69 184 PRO A C 1
ATOM 1330 O O . PRO A 1 184 ? -7.619 15.859 8.717 1.00 94.69 184 PRO A O 1
ATOM 1333 N N . ALA A 1 185 ? -8.632 15.149 10.591 1.00 94.19 185 ALA A N 1
ATOM 1334 C CA . ALA A 1 185 ? -8.592 13.726 10.261 1.00 94.19 185 ALA A CA 1
ATOM 1335 C C . ALA A 1 185 ? -9.906 13.244 9.624 1.00 94.19 185 ALA A C 1
ATOM 1337 O O . ALA A 1 185 ? -9.881 12.504 8.642 1.00 94.19 185 ALA A O 1
ATOM 1338 N N . LEU A 1 186 ? -11.058 13.688 10.145 1.00 94.56 186 LEU A N 1
ATOM 1339 C CA . LEU A 1 186 ? -12.374 13.219 9.698 1.00 94.56 186 LEU A CA 1
ATOM 1340 C C . LEU A 1 186 ? -12.742 13.683 8.285 1.00 94.56 186 LEU A C 1
ATOM 1342 O O . LEU A 1 186 ? -13.384 12.935 7.552 1.00 94.56 186 LEU A O 1
ATOM 1346 N N . LEU A 1 187 ? -12.349 14.895 7.884 1.00 95.94 187 LEU A N 1
ATOM 1347 C CA . LEU A 1 187 ? -12.681 15.397 6.551 1.00 95.94 187 LEU A CA 1
ATOM 1348 C C . LEU A 1 187 ? -11.958 14.594 5.446 1.00 95.94 187 LEU A C 1
ATOM 1350 O O . LEU A 1 187 ? -12.650 14.078 4.564 1.00 95.94 187 LEU A O 1
ATOM 1354 N N . PRO A 1 188 ? -10.622 14.387 5.500 1.00 95.69 188 PRO A N 1
ATOM 1355 C CA . PRO A 1 188 ? -9.944 13.461 4.594 1.00 95.69 188 PRO A CA 1
ATOM 1356 C C . PRO A 1 188 ? -10.466 12.028 4.698 1.00 95.69 188 PRO A C 1
ATOM 1358 O O . PRO A 1 188 ? -10.622 11.375 3.672 1.00 95.69 188 PRO A O 1
ATOM 1361 N N . LEU A 1 189 ? -10.778 11.545 5.909 1.00 96.12 189 LEU A N 1
ATOM 1362 C CA . LEU A 1 189 ? -11.312 10.197 6.119 1.00 96.12 189 LEU A CA 1
ATOM 1363 C C . LEU A 1 189 ? -12.571 9.953 5.289 1.00 96.12 189 LEU A C 1
ATOM 1365 O O . LEU A 1 189 ? -12.627 8.976 4.547 1.00 96.12 189 LEU A O 1
ATOM 1369 N N . ILE A 1 190 ? -13.569 10.830 5.429 1.00 95.69 190 ILE A N 1
ATOM 1370 C CA . ILE A 1 190 ? -14.860 10.687 4.751 1.00 95.69 190 ILE A CA 1
ATOM 1371 C C . ILE A 1 190 ? -14.656 10.737 3.239 1.00 95.69 190 ILE A C 1
ATOM 1373 O O . ILE A 1 190 ? -15.183 9.885 2.528 1.00 95.69 190 ILE A O 1
ATOM 1377 N N . LEU A 1 191 ? -13.861 11.692 2.751 1.00 95.94 191 LEU A N 1
ATOM 1378 C CA . LEU A 1 191 ? -13.592 11.834 1.323 1.00 95.94 191 LEU A CA 1
ATOM 1379 C C . LEU A 1 191 ? -12.916 10.583 0.750 1.00 95.94 191 LEU A C 1
ATOM 1381 O O . LEU A 1 191 ? -13.403 10.020 -0.228 1.00 95.94 191 LEU A O 1
ATOM 1385 N N . VAL A 1 192 ? -11.820 10.131 1.367 1.00 95.25 192 VAL A N 1
ATOM 1386 C CA . VAL A 1 192 ? -11.059 8.967 0.891 1.00 95.25 192 VAL A CA 1
ATOM 1387 C C . VAL A 1 192 ? -11.909 7.704 0.974 1.00 95.25 192 VAL A C 1
ATOM 1389 O O . VAL A 1 192 ? -11.942 6.941 0.012 1.00 95.25 192 VAL A O 1
ATOM 1392 N N . PHE A 1 193 ? -12.646 7.504 2.070 1.00 95.56 193 PHE A N 1
ATOM 1393 C CA . PHE A 1 193 ? -13.496 6.329 2.236 1.00 95.56 193 PHE A CA 1
ATOM 1394 C C . PHE A 1 193 ? -14.605 6.288 1.182 1.00 95.56 193 PHE A C 1
ATOM 1396 O O . PHE A 1 193 ? -14.742 5.283 0.494 1.00 95.56 193 PHE A O 1
ATOM 1403 N N . VAL A 1 194 ? -15.356 7.381 1.003 1.00 95.44 194 VAL A N 1
ATOM 1404 C CA . VAL A 1 194 ? -16.471 7.435 0.043 1.00 95.44 194 VAL A CA 1
ATOM 1405 C C . VAL A 1 194 ? -15.980 7.211 -1.385 1.00 95.44 194 VAL A C 1
ATOM 1407 O O . VAL A 1 194 ? -16.546 6.381 -2.091 1.00 95.44 194 VAL A O 1
ATOM 1410 N N . MET A 1 195 ? -14.908 7.894 -1.799 1.00 95.31 195 MET A N 1
ATOM 1411 C CA . MET A 1 195 ? -14.356 7.741 -3.150 1.00 95.31 195 MET A CA 1
ATOM 1412 C C . MET A 1 195 ? -13.834 6.322 -3.400 1.00 95.31 195 MET A C 1
ATOM 1414 O O . MET A 1 195 ? -14.057 5.760 -4.469 1.00 95.31 195 MET A O 1
ATOM 1418 N N . SER A 1 196 ? -13.164 5.725 -2.414 1.00 94.12 196 SER A N 1
ATOM 1419 C CA . SER A 1 196 ? -12.573 4.388 -2.560 1.00 94.12 196 SER A CA 1
ATOM 1420 C C . SER A 1 196 ? -13.622 3.288 -2.515 1.00 94.12 196 SER A C 1
ATOM 1422 O O . SER A 1 196 ? -13.531 2.325 -3.268 1.00 94.12 196 SER A O 1
ATOM 1424 N N . PHE A 1 197 ? -14.637 3.447 -1.666 1.00 94.50 197 PHE A N 1
ATOM 1425 C CA . PHE A 1 197 ? -15.764 2.528 -1.587 1.00 94.50 197 PHE A CA 1
ATOM 1426 C C . PHE A 1 197 ? -16.608 2.575 -2.864 1.00 94.50 197 PHE A C 1
ATOM 1428 O O . PHE A 1 197 ? -16.990 1.532 -3.387 1.00 94.50 197 PHE A O 1
ATOM 1435 N N . TRP A 1 198 ? -16.831 3.772 -3.417 1.00 95.12 198 TRP A N 1
ATOM 1436 C CA . TRP A 1 198 ? -17.457 3.932 -4.728 1.00 95.12 198 TRP A CA 1
ATOM 1437 C C . TRP A 1 198 ? -16.654 3.224 -5.828 1.00 95.12 198 TRP A C 1
ATOM 1439 O O . TRP A 1 198 ? -17.213 2.438 -6.588 1.00 95.12 198 TRP A O 1
ATOM 1449 N N . ALA A 1 199 ? -15.336 3.444 -5.875 1.00 94.44 199 ALA A N 1
ATOM 1450 C CA . ALA A 1 199 ? -14.460 2.794 -6.847 1.00 94.44 199 ALA A CA 1
ATOM 1451 C C . ALA A 1 199 ? -14.456 1.259 -6.713 1.00 94.44 199 ALA A C 1
ATOM 1453 O O . ALA A 1 199 ? -14.453 0.570 -7.728 1.00 94.44 199 ALA A O 1
ATOM 1454 N N . ALA A 1 200 ? -14.499 0.720 -5.489 1.00 94.38 200 ALA A N 1
ATOM 1455 C CA . ALA A 1 200 ? -14.612 -0.721 -5.259 1.00 94.38 200 ALA A CA 1
ATOM 1456 C C . ALA A 1 200 ? -15.940 -1.280 -5.798 1.00 94.38 200 ALA A C 1
ATOM 1458 O O . ALA A 1 200 ? -15.957 -2.306 -6.461 1.00 94.38 200 ALA A O 1
ATOM 1459 N N . ILE A 1 201 ? -17.061 -0.574 -5.612 1.00 94.88 201 ILE A N 1
ATOM 1460 C CA . ILE A 1 201 ? -18.348 -0.996 -6.191 1.00 94.88 201 ILE A CA 1
ATOM 1461 C C . ILE A 1 201 ? -18.288 -1.024 -7.726 1.00 94.88 201 ILE A C 1
ATOM 1463 O O . ILE A 1 201 ? -18.772 -1.975 -8.339 1.00 94.88 201 ILE A O 1
ATOM 1467 N N . GLU A 1 202 ? -17.697 -0.008 -8.362 1.00 94.44 202 GLU A N 1
ATOM 1468 C CA . GLU A 1 202 ? -17.524 -0.009 -9.821 1.00 94.44 202 GLU A CA 1
ATOM 1469 C C . GLU A 1 202 ? -16.625 -1.161 -10.299 1.00 94.44 202 GLU A C 1
ATOM 1471 O O . GLU A 1 202 ? -16.954 -1.830 -11.282 1.00 94.44 202 GLU A O 1
ATOM 1476 N N . GLN A 1 203 ? -15.527 -1.435 -9.587 1.00 92.62 203 GLN A N 1
ATOM 1477 C CA . GLN A 1 203 ? -14.641 -2.566 -9.873 1.00 92.62 203 GLN A CA 1
ATOM 1478 C C . GLN A 1 203 ? -15.373 -3.906 -9.764 1.00 92.62 203 GLN A C 1
ATOM 1480 O O . GLN A 1 203 ? -15.275 -4.724 -10.681 1.00 92.62 203 GLN A O 1
ATOM 1485 N N . LEU A 1 204 ? -16.180 -4.098 -8.720 1.00 94.69 204 LEU A N 1
ATOM 1486 C CA . LEU A 1 204 ? -16.970 -5.307 -8.517 1.00 94.69 204 LEU A CA 1
ATOM 1487 C C . LEU A 1 204 ? -17.874 -5.613 -9.717 1.00 94.69 204 LEU A C 1
ATOM 1489 O O . LEU A 1 204 ? -17.912 -6.749 -10.196 1.00 94.69 204 LEU A O 1
ATOM 1493 N N . PHE A 1 205 ? -18.585 -4.603 -10.230 1.00 93.69 205 PHE A N 1
ATOM 1494 C CA . PHE A 1 205 ? -19.418 -4.766 -11.423 1.00 93.69 205 PHE A CA 1
ATOM 1495 C C . PHE A 1 205 ? -18.581 -5.037 -12.674 1.00 93.69 205 PHE A C 1
ATOM 1497 O O . PHE A 1 205 ? -18.969 -5.878 -13.484 1.00 93.69 205 PHE A O 1
ATOM 1504 N N . SER A 1 206 ? -17.422 -4.388 -12.812 1.00 91.88 206 SER A N 1
ATOM 1505 C CA . SER A 1 206 ? -16.501 -4.642 -13.923 1.00 91.88 206 SER A CA 1
ATOM 1506 C C . SER A 1 206 ? -15.967 -6.077 -13.925 1.00 91.88 206 SER A C 1
ATOM 1508 O O . SER A 1 206 ? -15.790 -6.646 -14.998 1.00 91.88 206 SER A O 1
ATOM 1510 N N . PHE A 1 207 ? -15.719 -6.684 -12.761 1.00 92.94 207 PHE A N 1
ATOM 1511 C CA . PHE A 1 207 ? -15.250 -8.073 -12.678 1.00 92.94 207 PHE A CA 1
ATOM 1512 C C . PHE A 1 207 ? -16.352 -9.101 -12.951 1.00 92.94 207 PHE A C 1
ATOM 1514 O O . PHE A 1 207 ? -16.049 -10.244 -13.297 1.00 92.94 207 PHE A O 1
ATOM 1521 N N . ALA A 1 208 ? -17.619 -8.704 -12.817 1.00 92.19 208 ALA A N 1
ATOM 1522 C CA . ALA A 1 208 ? -18.785 -9.528 -13.121 1.00 92.19 208 ALA A CA 1
ATOM 1523 C C . ALA A 1 208 ? -19.298 -9.362 -14.565 1.00 92.19 208 ALA A C 1
ATOM 1525 O O . ALA A 1 208 ? -20.342 -9.929 -14.898 1.00 92.19 208 ALA A O 1
ATOM 1526 N N . ASP A 1 209 ? -18.603 -8.595 -15.415 1.00 92.31 209 ASP A N 1
ATOM 1527 C CA . ASP A 1 209 ? -19.002 -8.375 -16.808 1.00 92.31 209 ASP A CA 1
ATOM 1528 C C . ASP A 1 209 ? -19.094 -9.719 -17.566 1.00 92.31 209 ASP A C 1
ATOM 1530 O O . ASP A 1 209 ? -18.093 -10.441 -17.662 1.00 92.31 209 ASP A O 1
ATOM 1534 N N . PRO A 1 210 ? -20.265 -10.071 -18.141 1.00 88.06 210 PRO A N 1
ATOM 1535 C CA . PRO A 1 210 ? -20.441 -11.293 -18.922 1.00 88.06 210 PRO A CA 1
ATOM 1536 C C . PRO A 1 210 ? -19.464 -11.447 -20.094 1.00 88.06 210 PRO A C 1
ATOM 1538 O O . PRO A 1 210 ? -19.236 -12.573 -20.537 1.00 88.06 210 PRO A O 1
ATOM 1541 N N . ALA A 1 211 ? -18.907 -10.349 -20.615 1.00 88.25 211 ALA A N 1
ATOM 1542 C CA . ALA A 1 211 ? -17.965 -10.390 -21.727 1.00 88.25 211 ALA A CA 1
ATOM 1543 C C . ALA A 1 211 ? -16.586 -10.945 -21.326 1.00 88.25 211 ALA A C 1
ATOM 1545 O O . ALA A 1 211 ? -15.978 -11.661 -22.118 1.00 88.25 211 ALA A O 1
ATOM 1546 N N . ASN A 1 212 ? -16.097 -10.632 -20.120 1.00 85.69 212 ASN A N 1
ATOM 1547 C CA . ASN A 1 212 ? -14.791 -11.064 -19.609 1.00 85.69 212 ASN A CA 1
ATOM 1548 C C . ASN A 1 212 ? -14.816 -11.175 -18.071 1.00 85.69 212 ASN A C 1
ATOM 1550 O O . ASN A 1 212 ? -14.246 -10.323 -17.385 1.00 85.69 212 ASN A O 1
ATOM 1554 N N . PRO A 1 213 ? -15.465 -12.208 -17.509 1.00 87.44 213 PRO A N 1
ATOM 1555 C CA . PRO A 1 213 ? -15.618 -12.311 -16.065 1.00 87.44 213 PRO A CA 1
ATOM 1556 C C . PRO A 1 213 ? -14.296 -12.687 -15.383 1.00 87.44 213 PRO A C 1
ATOM 1558 O O . PRO A 1 213 ? -13.649 -13.673 -15.749 1.00 87.44 213 PRO A O 1
ATOM 1561 N N . ASP A 1 214 ? -13.934 -11.953 -14.330 1.00 89.06 214 ASP A N 1
ATOM 1562 C CA . ASP A 1 214 ? -12.815 -12.287 -13.446 1.00 89.06 214 ASP A CA 1
ATOM 1563 C C . ASP A 1 214 ? -13.318 -12.660 -12.048 1.00 89.06 214 ASP A C 1
ATOM 1565 O O . ASP A 1 214 ? -13.312 -11.866 -11.107 1.00 89.06 214 ASP A O 1
ATOM 1569 N N . TRP A 1 215 ? -13.738 -13.918 -11.902 1.00 88.56 215 TRP A N 1
ATOM 1570 C CA . TRP A 1 215 ? -14.298 -14.439 -10.652 1.00 88.56 215 TRP A CA 1
ATOM 1571 C C . TRP A 1 215 ? -13.325 -14.420 -9.468 1.00 88.56 215 TRP A C 1
ATOM 1573 O O . TRP A 1 215 ? -13.768 -14.367 -8.321 1.00 88.56 215 TRP A O 1
ATOM 1583 N N . LEU A 1 216 ? -12.011 -14.457 -9.727 1.00 86.88 216 LEU A N 1
ATOM 1584 C CA . LEU A 1 216 ? -11.008 -14.361 -8.668 1.00 86.88 216 LEU A CA 1
ATOM 1585 C C . LEU A 1 216 ? -11.005 -12.949 -8.080 1.00 86.88 216 LEU A C 1
ATOM 1587 O O . LEU A 1 216 ? -11.120 -12.796 -6.865 1.00 86.88 216 LEU A O 1
ATOM 1591 N N . LEU A 1 217 ? -10.901 -11.929 -8.937 1.00 89.75 217 LEU A N 1
ATOM 1592 C CA . LEU A 1 217 ? -10.915 -10.534 -8.494 1.00 89.75 217 LEU A CA 1
ATOM 1593 C C . LEU A 1 217 ? -12.270 -10.148 -7.912 1.00 89.75 217 LEU A C 1
ATOM 1595 O O . LEU A 1 217 ? -12.299 -9.512 -6.867 1.00 89.75 217 LEU A O 1
ATOM 1599 N N . PHE A 1 218 ? -13.368 -10.615 -8.510 1.00 92.88 218 PHE A N 1
ATOM 1600 C CA . PHE A 1 218 ? -14.711 -10.439 -7.964 1.00 92.88 218 PHE A CA 1
ATOM 1601 C C . PHE A 1 218 ? -14.801 -10.948 -6.520 1.00 92.88 218 PHE A C 1
ATOM 1603 O O . PHE A 1 218 ? -15.223 -10.218 -5.628 1.00 92.88 218 PHE A O 1
ATOM 1610 N N . GLY A 1 219 ? -14.364 -12.186 -6.261 1.00 92.56 219 GLY A N 1
ATOM 1611 C CA . GLY A 1 219 ? -14.405 -12.765 -4.918 1.00 92.56 219 GLY A CA 1
ATOM 1612 C C . GLY A 1 219 ? -13.551 -11.994 -3.908 1.00 92.56 219 GLY A C 1
ATOM 1613 O O . GLY A 1 219 ? -13.994 -11.753 -2.785 1.00 92.56 219 GLY A O 1
ATOM 1614 N N . LEU A 1 220 ? -12.347 -11.574 -4.310 1.00 91.25 220 LEU A N 1
ATOM 1615 C CA . LEU A 1 220 ? -11.468 -10.758 -3.468 1.00 91.25 220 LEU A CA 1
ATOM 1616 C C . LEU A 1 220 ? -12.075 -9.380 -3.169 1.00 91.25 220 LEU A C 1
ATOM 1618 O O . LEU A 1 220 ? -12.023 -8.932 -2.025 1.00 91.25 220 LEU A O 1
ATOM 1622 N N . ASP A 1 221 ? -12.691 -8.738 -4.158 1.00 94.44 221 ASP A N 1
ATOM 1623 C CA . ASP A 1 221 ? -13.309 -7.420 -4.004 1.00 94.44 221 ASP A CA 1
ATOM 1624 C C . ASP A 1 221 ? -14.551 -7.463 -3.104 1.00 94.44 221 ASP A C 1
ATOM 1626 O O . ASP A 1 221 ? -14.719 -6.615 -2.230 1.00 94.44 221 ASP A O 1
ATOM 1630 N N . VAL A 1 222 ? -15.374 -8.517 -3.201 1.00 95.25 222 VAL A N 1
ATOM 1631 C CA . VAL A 1 222 ? -16.481 -8.752 -2.253 1.00 95.25 222 VAL A CA 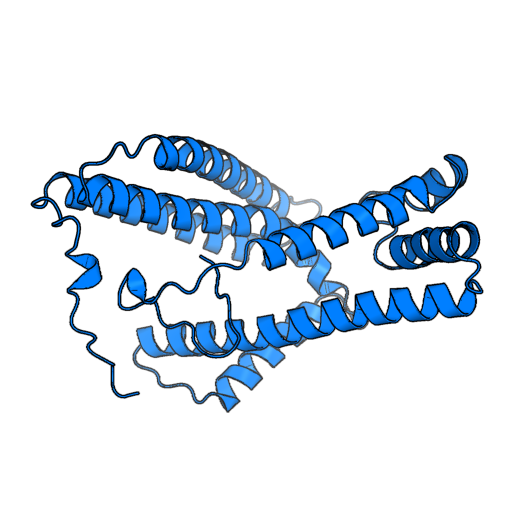1
ATOM 1632 C C . VAL A 1 222 ? -15.965 -8.807 -0.813 1.00 95.25 222 VAL A C 1
ATOM 1634 O O . VAL A 1 222 ? -16.550 -8.184 0.077 1.00 95.25 222 VAL A O 1
ATOM 1637 N N . ILE A 1 223 ? -14.864 -9.525 -0.571 1.00 93.38 223 ILE A N 1
ATOM 1638 C CA . ILE A 1 223 ? -14.250 -9.614 0.762 1.00 93.38 223 ILE A CA 1
ATOM 1639 C C . ILE A 1 223 ? -13.783 -8.230 1.230 1.00 93.38 223 ILE A C 1
ATOM 1641 O O . ILE A 1 223 ? -14.020 -7.870 2.387 1.00 93.38 223 ILE A O 1
ATOM 1645 N N . ILE A 1 224 ? -13.160 -7.442 0.349 1.00 92.62 224 ILE A N 1
ATOM 1646 C CA . ILE A 1 224 ? -12.700 -6.078 0.645 1.00 92.62 224 ILE A CA 1
ATOM 1647 C C . ILE A 1 224 ? -13.885 -5.171 0.996 1.00 92.62 224 ILE A C 1
ATOM 1649 O O . ILE A 1 224 ? -13.855 -4.505 2.031 1.00 92.62 224 ILE A O 1
ATOM 1653 N N . ILE A 1 225 ? -14.953 -5.187 0.197 1.00 94.94 225 ILE A N 1
ATOM 1654 C CA . ILE A 1 225 ? -16.163 -4.386 0.416 1.00 94.94 225 ILE A CA 1
ATOM 1655 C C . ILE A 1 225 ? -16.806 -4.738 1.759 1.00 94.94 225 ILE A C 1
ATOM 1657 O O . ILE A 1 225 ? -17.039 -3.842 2.571 1.00 94.94 225 ILE A O 1
ATOM 1661 N N . ILE A 1 226 ? -17.025 -6.025 2.046 1.00 95.44 226 ILE A N 1
ATOM 1662 C CA . ILE A 1 226 ? -17.605 -6.467 3.325 1.00 95.44 226 ILE A CA 1
ATOM 1663 C C . ILE A 1 226 ? -16.724 -6.028 4.501 1.00 95.44 226 ILE A C 1
ATOM 1665 O O . ILE A 1 226 ? -17.224 -5.454 5.471 1.00 95.44 226 ILE A O 1
ATOM 1669 N N . SER A 1 227 ? -15.411 -6.245 4.399 1.00 92.19 227 SER A N 1
ATOM 1670 C CA . SER A 1 227 ? -14.454 -5.861 5.443 1.00 92.19 227 SER A CA 1
ATOM 1671 C C . SER A 1 227 ? -14.435 -4.347 5.662 1.00 92.19 227 SER A C 1
ATOM 1673 O O . SER A 1 227 ? -14.385 -3.887 6.799 1.00 92.19 227 SER A O 1
ATOM 1675 N N . SER A 1 228 ? -14.533 -3.556 4.591 1.00 92.62 228 SER A N 1
ATOM 1676 C CA . SER A 1 228 ? -14.550 -2.092 4.662 1.00 92.62 228 SER A CA 1
ATOM 1677 C C . SER A 1 228 ? -15.803 -1.548 5.349 1.00 92.62 228 SER A C 1
ATOM 1679 O O . SER A 1 228 ? -15.697 -0.634 6.166 1.00 92.62 228 SER A O 1
ATOM 1681 N N . ILE A 1 229 ? -16.974 -2.147 5.092 1.00 94.81 229 ILE A N 1
ATOM 1682 C CA . ILE A 1 229 ? -18.226 -1.807 5.780 1.00 94.81 229 ILE A CA 1
ATOM 1683 C C . ILE A 1 229 ? -18.097 -2.128 7.266 1.00 94.81 229 ILE A C 1
ATOM 1685 O O . ILE A 1 229 ? -18.437 -1.296 8.106 1.00 94.81 229 ILE A O 1
ATOM 1689 N N . TRP A 1 230 ? -17.579 -3.313 7.598 1.00 94.12 230 TRP A N 1
ATOM 1690 C CA . TRP A 1 230 ? -17.383 -3.707 8.989 1.00 94.12 230 TRP A CA 1
ATOM 1691 C C . TRP A 1 230 ? -16.443 -2.732 9.708 1.00 94.12 230 TRP A C 1
ATOM 1693 O O . TRP A 1 230 ? -16.816 -2.161 10.732 1.00 94.12 230 TRP A O 1
ATOM 1703 N N . VAL A 1 231 ? -15.277 -2.442 9.134 1.00 90.94 231 VAL A N 1
ATOM 1704 C CA . VAL A 1 231 ? -14.324 -1.478 9.701 1.00 90.94 231 VAL A CA 1
ATOM 1705 C C . VAL A 1 231 ? -14.946 -0.089 9.863 1.00 90.94 231 VAL A C 1
ATOM 1707 O O . VAL A 1 231 ? -14.731 0.551 10.890 1.00 90.94 231 VAL A O 1
ATOM 1710 N N . ALA A 1 232 ? -15.746 0.381 8.903 1.00 93.50 232 ALA A N 1
ATOM 1711 C CA . ALA A 1 232 ? -16.425 1.672 9.007 1.00 93.50 232 ALA A CA 1
ATOM 1712 C C . ALA A 1 232 ? -17.429 1.711 10.172 1.00 93.50 232 ALA A C 1
ATOM 1714 O O . ALA A 1 232 ? -17.507 2.709 10.893 1.00 93.50 232 ALA A O 1
ATOM 1715 N N . ILE A 1 233 ? -18.165 0.616 10.386 1.00 95.56 233 ILE A N 1
ATOM 1716 C CA . ILE A 1 233 ? -19.096 0.467 11.508 1.00 95.56 233 ILE A CA 1
ATOM 1717 C C . ILE A 1 233 ? -18.337 0.470 12.844 1.00 95.56 233 ILE A C 1
ATOM 1719 O O . ILE A 1 233 ? -18.693 1.236 13.743 1.00 95.56 233 ILE A O 1
ATOM 1723 N N . GLU A 1 234 ? -17.268 -0.320 12.970 1.00 94.12 234 GLU A N 1
ATOM 1724 C CA . GLU A 1 234 ? -16.431 -0.361 14.180 1.00 94.12 234 GLU A CA 1
ATOM 1725 C C . GLU A 1 234 ? -15.798 1.000 14.472 1.00 94.12 234 GLU A C 1
ATOM 1727 O O . GLU A 1 234 ? -15.850 1.488 15.600 1.00 94.12 234 GLU A O 1
ATOM 1732 N N . ALA A 1 235 ? -15.268 1.667 13.446 1.00 93.44 235 ALA A N 1
ATOM 1733 C CA . ALA A 1 235 ? -14.695 3.000 13.565 1.00 93.44 235 ALA A CA 1
ATOM 1734 C C . ALA A 1 235 ? -15.731 4.014 14.072 1.00 93.44 235 ALA A C 1
ATOM 1736 O O . ALA A 1 235 ? -15.434 4.816 14.958 1.00 93.44 235 ALA A O 1
ATOM 1737 N N . PHE A 1 236 ? -16.963 3.962 13.561 1.00 94.75 236 PHE A N 1
ATOM 1738 C CA . PHE A 1 236 ? -18.044 4.828 14.023 1.00 94.75 236 PHE A CA 1
ATOM 1739 C C . PHE A 1 236 ? -18.395 4.578 15.495 1.00 94.75 236 PHE A C 1
ATOM 1741 O O . PHE A 1 236 ? -18.501 5.529 16.277 1.00 94.75 236 PHE A 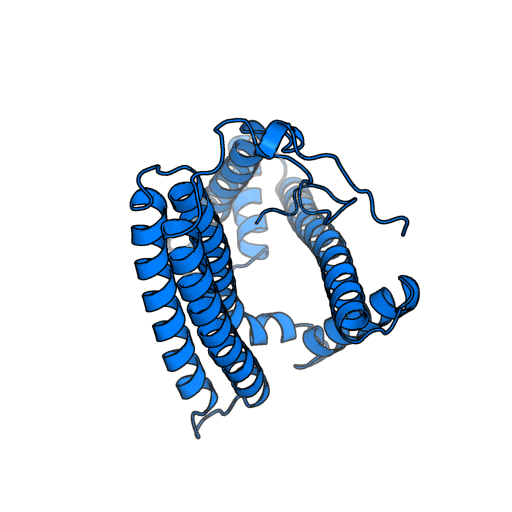O 1
ATOM 1748 N N . PHE A 1 237 ? -18.543 3.315 15.904 1.00 95.88 237 PHE A N 1
ATOM 1749 C CA . PHE A 1 237 ? -18.815 2.980 17.302 1.00 95.88 237 PHE A CA 1
ATOM 1750 C C . PHE A 1 237 ? -17.656 3.364 18.227 1.00 95.88 237 PHE A C 1
ATOM 1752 O O . PHE A 1 237 ? -17.899 3.939 19.290 1.00 95.88 237 PHE A O 1
ATOM 1759 N N . ALA A 1 238 ? -16.411 3.143 17.805 1.00 93.81 238 ALA A N 1
ATOM 1760 C CA . ALA A 1 238 ? -15.219 3.552 18.537 1.00 93.81 238 ALA A CA 1
ATOM 1761 C C . ALA A 1 238 ? -15.158 5.076 18.725 1.00 93.81 238 ALA A C 1
ATOM 1763 O O . ALA A 1 238 ? -14.916 5.546 19.836 1.00 93.81 238 ALA A O 1
ATOM 1764 N N . MET A 1 239 ? -15.460 5.863 17.685 1.00 94.25 239 MET A N 1
ATOM 1765 C CA . MET A 1 239 ? -15.527 7.327 17.784 1.00 94.25 239 MET A CA 1
ATOM 1766 C C . MET A 1 239 ? -16.649 7.796 18.715 1.00 94.25 239 MET A C 1
ATOM 1768 O O . MET A 1 239 ? -16.446 8.717 19.507 1.00 94.25 239 MET A O 1
ATOM 1772 N N . ARG A 1 240 ? -17.832 7.164 18.663 1.00 93.69 240 ARG A N 1
ATOM 1773 C CA . ARG A 1 240 ? -18.934 7.489 19.585 1.00 93.69 240 ARG A CA 1
ATOM 1774 C C . ARG A 1 240 ? -18.562 7.196 21.030 1.00 93.69 240 ARG A C 1
ATOM 1776 O O . ARG A 1 240 ? -18.813 8.034 21.892 1.00 93.69 240 ARG A O 1
ATOM 1783 N N . LYS A 1 241 ? -17.953 6.039 21.288 1.00 92.81 241 LYS A N 1
ATOM 1784 C CA . LYS A 1 241 ? -17.466 5.672 22.618 1.00 92.81 241 LYS A CA 1
ATOM 1785 C C . LYS A 1 241 ? -16.412 6.669 23.106 1.00 92.81 241 LYS A C 1
ATOM 1787 O O . LYS A 1 241 ? -16.567 7.226 24.186 1.00 92.81 241 LYS A O 1
ATOM 1792 N N . ALA A 1 242 ? -15.431 7.001 22.268 1.00 91.06 242 ALA A N 1
ATOM 1793 C CA . ALA A 1 242 ? -14.405 7.999 22.567 1.00 91.06 242 ALA A CA 1
ATOM 1794 C C . ALA A 1 242 ? -14.974 9.385 22.919 1.00 91.06 242 ALA A C 1
ATOM 1796 O O . ALA A 1 242 ? -14.398 10.093 23.741 1.00 91.06 242 ALA A O 1
ATOM 1797 N N . ALA A 1 243 ? -16.099 9.781 22.317 1.00 90.00 243 ALA A N 1
ATOM 1798 C CA . ALA A 1 243 ? -16.745 11.058 22.613 1.00 90.00 243 ALA A CA 1
ATOM 1799 C C . ALA A 1 243 ? -17.454 11.075 23.981 1.00 90.00 243 ALA A C 1
ATOM 1801 O O . ALA A 1 243 ? -17.545 12.138 24.607 1.00 90.00 243 ALA A O 1
ATOM 1802 N N . VAL A 1 244 ? -17.957 9.921 24.433 1.00 90.56 244 VAL A N 1
ATOM 1803 C CA . VAL A 1 244 ? -18.678 9.763 25.707 1.00 90.56 244 VAL A CA 1
ATOM 1804 C C . VAL A 1 244 ? -17.717 9.520 26.868 1.00 90.56 244 VAL A C 1
ATOM 1806 O O . VAL A 1 244 ? -17.918 10.084 27.942 1.00 90.56 244 VAL A O 1
ATOM 1809 N N . ASP A 1 245 ? -16.672 8.723 26.649 1.00 88.31 245 ASP A N 1
ATOM 1810 C CA . ASP A 1 245 ? -15.708 8.363 27.684 1.00 88.31 245 ASP A CA 1
ATOM 1811 C C . ASP A 1 245 ? -15.004 9.608 28.263 1.00 88.31 245 ASP A C 1
ATOM 1813 O O . ASP A 1 245 ? -14.807 10.617 27.565 1.00 88.31 245 ASP A O 1
ATOM 1817 N N . PRO A 1 246 ? -14.610 9.570 29.551 1.00 83.62 246 PRO A N 1
ATOM 1818 C CA . PRO A 1 246 ? -13.859 10.657 30.157 1.00 83.62 246 PRO A CA 1
ATOM 1819 C C . PRO A 1 246 ? -12.579 10.936 29.354 1.00 83.62 246 PRO A C 1
ATOM 1821 O O . PRO A 1 246 ? -11.977 10.002 28.811 1.00 83.62 246 PRO A O 1
ATOM 1824 N N . PRO A 1 247 ? -12.194 12.221 29.242 1.00 81.12 247 PRO A N 1
ATOM 1825 C CA . PRO A 1 247 ? -11.057 12.625 28.434 1.00 81.12 247 PRO A CA 1
ATOM 1826 C C . PRO A 1 247 ? -9.787 11.935 28.913 1.00 81.12 247 PRO A C 1
ATOM 1828 O O . PRO A 1 247 ? -9.534 11.820 30.112 1.00 81.12 247 PRO A O 1
ATOM 1831 N N . GLU A 1 248 ? -8.991 11.502 27.949 1.00 79.38 248 GLU A N 1
ATOM 1832 C CA . GLU A 1 248 ? -7.674 10.949 28.209 1.00 79.38 248 GLU A CA 1
ATOM 1833 C C . GLU A 1 248 ? -6.743 12.076 28.685 1.00 79.38 248 GLU A C 1
ATOM 1835 O O . GLU A 1 248 ? -6.664 13.109 28.008 1.00 79.38 248 GLU A O 1
ATOM 1840 N N . PRO A 1 249 ? -6.076 11.939 29.848 1.00 76.19 249 PRO A N 1
ATOM 1841 C CA . PRO A 1 249 ? -5.057 12.891 30.279 1.00 76.19 249 PRO A CA 1
ATOM 1842 C C . PRO A 1 249 ? -4.011 13.100 29.179 1.00 76.19 249 PRO A C 1
ATOM 1844 O O . PRO A 1 249 ? -3.661 12.145 28.488 1.00 76.19 249 PRO A O 1
ATOM 1847 N N . GLU A 1 250 ? -3.471 14.315 29.029 1.00 68.38 250 GLU A N 1
ATOM 1848 C CA . GLU A 1 250 ? -2.525 14.607 27.933 1.00 68.38 250 GLU A CA 1
ATOM 1849 C C . GLU A 1 250 ? -1.331 13.642 27.897 1.00 68.38 250 GLU A C 1
ATOM 1851 O O . GLU A 1 250 ? -0.931 13.236 26.807 1.00 68.38 250 GLU A O 1
ATOM 1856 N N . ASN A 1 251 ? -0.867 13.194 29.069 1.00 70.62 251 ASN A N 1
ATOM 1857 C CA . ASN A 1 251 ? 0.279 12.294 29.226 1.00 70.62 251 ASN A CA 1
ATOM 1858 C C . ASN A 1 251 ? -0.131 10.841 29.524 1.00 70.62 251 ASN A C 1
ATOM 1860 O O . ASN A 1 251 ? 0.705 10.045 29.940 1.00 70.62 251 ASN A O 1
ATOM 1864 N N . ALA A 1 252 ? -1.408 10.475 29.383 1.00 68.06 252 ALA A N 1
ATOM 1865 C CA . ALA A 1 252 ? -1.856 9.109 29.672 1.00 68.06 252 ALA A CA 1
ATOM 1866 C C . ALA A 1 252 ? -1.114 8.076 28.818 1.00 68.06 252 ALA A C 1
ATOM 1868 O O . ALA A 1 252 ? -0.677 7.057 29.345 1.00 68.06 252 ALA A O 1
ATOM 1869 N N . ASP A 1 253 ? -0.880 8.408 27.547 1.00 65.12 253 ASP A N 1
ATOM 1870 C CA . ASP A 1 253 ? -0.117 7.575 26.619 1.00 65.12 253 ASP A CA 1
ATOM 1871 C C . ASP A 1 253 ? 1.354 7.435 27.043 1.00 65.12 253 ASP A C 1
ATOM 1873 O O . ASP A 1 253 ? 1.974 6.419 26.760 1.00 65.12 253 ASP A O 1
ATOM 1877 N N . GLU A 1 254 ? 1.929 8.416 27.753 1.00 62.44 254 GLU A N 1
ATOM 1878 C CA . GLU A 1 254 ? 3.300 8.345 28.287 1.00 62.44 254 GLU A CA 1
ATOM 1879 C C . GLU A 1 254 ? 3.399 7.471 29.548 1.00 62.44 254 GLU A C 1
ATOM 1881 O O . GLU A 1 254 ? 4.473 6.949 29.857 1.00 62.44 254 GLU A O 1
ATOM 1886 N N . MET A 1 255 ? 2.283 7.322 30.269 1.00 59.72 255 MET A N 1
ATOM 1887 C CA . MET A 1 255 ? 2.178 6.606 31.543 1.00 59.72 255 MET A CA 1
ATOM 1888 C C . MET A 1 255 ? 1.708 5.152 31.398 1.00 59.72 255 MET A C 1
ATOM 1890 O O . MET A 1 255 ? 1.555 4.472 32.412 1.00 59.72 255 MET A O 1
ATOM 1894 N N . LEU A 1 256 ? 1.467 4.664 30.175 1.00 64.12 256 LEU A N 1
ATOM 1895 C CA . LEU A 1 256 ? 1.097 3.267 29.940 1.00 64.12 256 LEU A CA 1
ATOM 1896 C C . LEU A 1 256 ? 2.217 2.335 30.434 1.00 64.12 2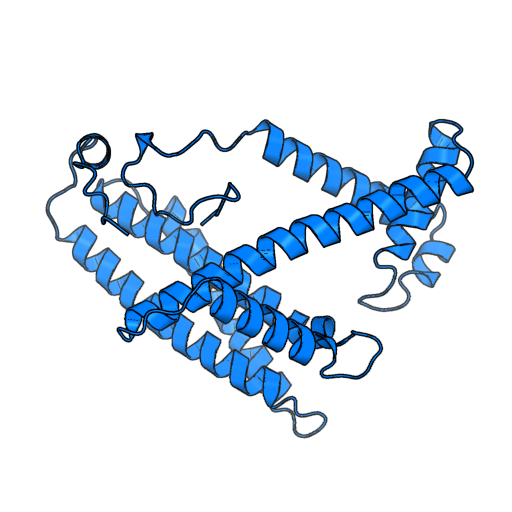56 LEU A C 1
ATOM 1898 O O . LEU A 1 256 ? 3.353 2.380 29.952 1.00 64.12 256 LEU A O 1
ATOM 1902 N N . GLU A 1 257 ? 1.899 1.487 31.417 1.00 57.34 257 GLU A N 1
ATOM 1903 C CA . GLU A 1 257 ? 2.786 0.402 31.830 1.00 57.34 257 GLU A CA 1
ATOM 1904 C C . GLU A 1 257 ? 2.818 -0.656 30.728 1.00 57.34 257 GLU A C 1
ATOM 1906 O O . GLU A 1 257 ? 1.803 -1.255 30.373 1.00 57.34 257 GLU A O 1
ATOM 1911 N N . VAL A 1 258 ? 4.008 -0.871 30.173 1.00 55.41 258 VAL A N 1
ATOM 1912 C CA . VAL A 1 258 ? 4.232 -1.827 29.091 1.00 55.41 258 VAL A CA 1
ATOM 1913 C C . VAL A 1 258 ? 4.070 -3.248 29.631 1.00 55.41 258 VAL A C 1
ATOM 1915 O O . VAL A 1 258 ? 5.001 -3.813 30.208 1.00 55.41 258 VAL A O 1
ATOM 1918 N N . VAL A 1 259 ? 2.901 -3.850 29.421 1.00 53.69 259 VAL A N 1
ATOM 1919 C CA . VAL A 1 259 ? 2.703 -5.286 29.634 1.00 53.69 259 VAL A CA 1
ATOM 1920 C C . VAL A 1 259 ? 3.211 -5.997 28.388 1.00 53.69 259 VAL A C 1
ATOM 1922 O O . VAL A 1 259 ? 2.496 -6.150 27.401 1.00 53.69 259 VAL A O 1
ATOM 1925 N N . ARG A 1 260 ? 4.484 -6.402 28.401 1.00 50.25 260 ARG A N 1
ATOM 1926 C CA . ARG A 1 260 ? 5.000 -7.272 27.342 1.00 50.25 260 ARG A CA 1
ATOM 1927 C C . ARG A 1 260 ? 4.286 -8.611 27.459 1.00 50.25 260 ARG A C 1
ATOM 1929 O O . ARG A 1 260 ? 4.464 -9.301 28.456 1.00 50.25 260 ARG A O 1
ATOM 1936 N N . GLU A 1 261 ? 3.503 -8.979 26.450 1.00 45.81 261 GLU A N 1
ATOM 1937 C CA . GLU A 1 261 ? 3.132 -10.380 26.280 1.00 45.81 261 GLU A CA 1
ATOM 1938 C C . GLU A 1 261 ? 4.429 -11.183 26.121 1.00 45.81 261 GLU A C 1
ATOM 1940 O O . GLU A 1 261 ? 5.226 -10.929 25.206 1.00 45.81 261 GLU A O 1
ATOM 1945 N N . ASP A 1 262 ? 4.668 -12.092 27.067 1.00 35.75 262 ASP A N 1
ATOM 1946 C CA . ASP A 1 262 ? 5.719 -13.098 26.983 1.00 35.75 262 ASP A CA 1
ATOM 1947 C C . ASP A 1 262 ? 5.339 -14.062 25.849 1.00 35.75 262 ASP A C 1
ATOM 1949 O O . ASP A 1 262 ? 4.565 -15.001 26.042 1.00 35.75 262 ASP A O 1
ATOM 1953 N N . VAL A 1 263 ? 5.831 -13.765 24.642 1.00 40.28 263 VAL A N 1
AT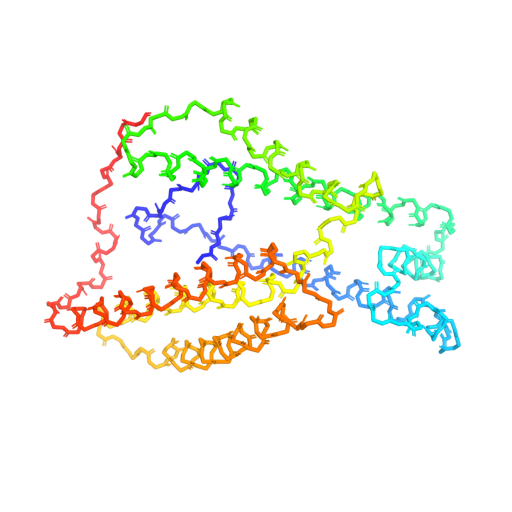OM 1954 C CA . VAL A 1 263 ? 5.742 -14.632 23.454 1.00 40.28 263 VAL A CA 1
ATOM 1955 C C . VAL A 1 263 ? 7.003 -15.471 23.333 1.00 40.28 263 VAL A C 1
ATOM 1957 O O . VAL A 1 263 ? 8.103 -14.869 23.347 1.00 40.28 263 VAL A O 1
#

Radius of gyration: 22.69 Å; chains: 1; bounding box: 50×42×63 Å

Secondary structure (DSSP, 8-state):
----STT-----SSGGG-----HHHHHHHHHHHHHHHIIIIITT-SHHHHHHHTSSTT-SHHHHHHHHHHHHHHHHH---HHHHHHHHHHHHHHHHHHHHHHHHHHHHHHHHHHHHTTT----HHHHHHHHHHHHHHHHTTT-TT-THHHHHHHHHHHHHHHHHHHHHHHHHHHHHHTT---HHHHHHHHHHHHHHHHHHHHHHHHHT-TTS--HHHHHHHHHHHHHHHHHHHHHHHHHHHHHHSPPPPTTGGGS--------

Sequence (263 aa):
GIVSSGTSSKQLDKETDARFVGYFGAVGEGLLSLGTILAVAGGLGSVARWEEVYSAFGQGGVNAFVEGGGRLMEQGIGLPASLSATVLATMAVLFAATTMDTGMRLMRFVVTEAAGSVNIQVNKFIATIVVVGIGMAMTFSQGLEGGGGMRIWPLFGTTNQLLASLTLSIIGVMLIRKRRNPLPALLPLILVFVMSFWAAIEQLFSFADPANPDWLLFGLDVIIIISSIWVAIEAFFAMRKAAVDPPEPENADEMLEVVREDV

Foldseek 3Di:
DDPPDQPDPDDQLFPVSDDPPPPVVVVVVVVVVVLQCCQLPVLLPDPVSNCVQPVDPPGCPLVSNLNRQLSCCCVPVVDPSVVSSVVSSVVVVVVVVVVVVSVLSVQLVVQQVVCVVVPHGDDSVRSSCVSVVVQVCQQQVPHPVSCSVVVCVLVVVLLVLLVVLLVLLVQLLLCLLQVHDSCVSVVSSVVSLVVSLVSLVVVLVVCCPPVHHDVVNNVVSVVVNVVSVVSVVVSVVSSVCSNPDDHQDPCNSVVRDDPDDPD

pLDDT: mean 83.68, std 13.63, range [31.34, 96.12]